Protein AF-A0A920QED5-F1 (afdb_monomer_lite)

Radius of gyration: 22.21 Å; chains: 1; bounding box: 55×65×58 Å

Sequence (185 aa):
MPAARKASARKGILAGGNWIIDQVKMIDVYPQREQLANITGATVTGTGGSPYNLLVNLAKLNAGIPLAAAGLVGKDAFGNLILEDCARHSIDTKLLKATSDAPTSYTDVMTETKGGNRTFFHNRGANALWDGSDLDFNKTGPCFFTSAICSCSTSWMVPTKNMAPRRPGSWQRRRRPGCGQVSTP

Foldseek 3Di:
DDDDPDPDQQWAAEEEAAKEKEWEWEWQDDDDPPDDIDTDDDTDIDIDDDLLVVLQVCLVVPVVTAAEYAFEAEPDPSLVVSVVVCVVSNYHDPRHYYDPPWHRKYWYWYAHPPPRDTDIDTDRTRSVVDPCPPDDPSPRSHDYYDYPPVDPDDDDDDDPPDDDDDDDDDDDDDDDPDDDDDDDD

Structure (mmCIF, N/CA/C/O backbone):
data_AF-A0A920QED5-F1
#
_entry.id   AF-A0A920QED5-F1
#
loop_
_atom_site.group_PDB
_atom_site.id
_atom_site.type_symbol
_atom_site.label_atom_id
_atom_site.label_alt_id
_atom_site.label_comp_id
_atom_site.label_asym_id
_atom_site.label_entity_id
_atom_site.label_seq_id
_atom_site.pdbx_PDB_ins_code
_atom_site.Cartn_x
_atom_site.Cartn_y
_atom_site.Cartn_z
_atom_site.occupancy
_atom_site.B_iso_or_equiv
_atom_site.auth_seq_id
_atom_site.auth_comp_id
_atom_site.auth_asym_id
_atom_site.auth_atom_id
_atom_site.pdbx_PDB_model_num
ATOM 1 N N . MET A 1 1 ? -37.613 15.222 31.873 1.00 43.12 1 MET A N 1
ATOM 2 C CA . MET A 1 1 ? -36.776 15.391 30.661 1.00 43.12 1 MET A CA 1
ATOM 3 C C . MET A 1 1 ? -35.484 14.613 30.871 1.00 43.12 1 MET A C 1
ATOM 5 O O . MET A 1 1 ? -34.880 14.825 31.917 1.00 43.12 1 MET A O 1
ATOM 9 N N . PRO A 1 2 ? -35.073 13.685 29.989 1.00 46.78 2 PRO A N 1
ATOM 10 C CA . PRO A 1 2 ? -33.824 12.966 30.195 1.00 46.78 2 PRO A CA 1
ATOM 11 C C . PRO A 1 2 ? -32.654 13.909 29.894 1.00 46.78 2 PRO A C 1
ATOM 13 O O . PRO A 1 2 ? -32.636 14.590 28.869 1.00 46.78 2 PRO A O 1
ATOM 16 N N . ALA A 1 3 ? -31.702 13.981 30.822 1.00 50.22 3 ALA A N 1
ATOM 17 C CA . ALA A 1 3 ? -30.504 14.794 30.685 1.00 50.22 3 ALA A CA 1
ATOM 18 C C . ALA A 1 3 ? -29.687 14.329 29.470 1.00 50.22 3 ALA A C 1
ATOM 20 O O . ALA A 1 3 ? -29.325 13.156 29.360 1.00 50.22 3 ALA A O 1
ATOM 21 N N . ALA A 1 4 ? -29.388 15.255 28.557 1.00 52.91 4 ALA A N 1
ATOM 22 C CA . ALA A 1 4 ? -28.482 15.002 27.449 1.00 52.91 4 ALA A CA 1
ATOM 23 C C . ALA A 1 4 ? -27.102 14.614 28.010 1.00 52.91 4 ALA A C 1
ATOM 25 O O . ALA A 1 4 ? -26.438 15.419 28.665 1.00 52.91 4 ALA A O 1
ATOM 26 N N . ARG A 1 5 ? -26.669 13.367 27.776 1.00 52.59 5 ARG A N 1
ATOM 27 C CA . ARG A 1 5 ? -25.307 12.924 28.099 1.00 52.59 5 ARG A CA 1
ATOM 28 C C . ARG A 1 5 ? -2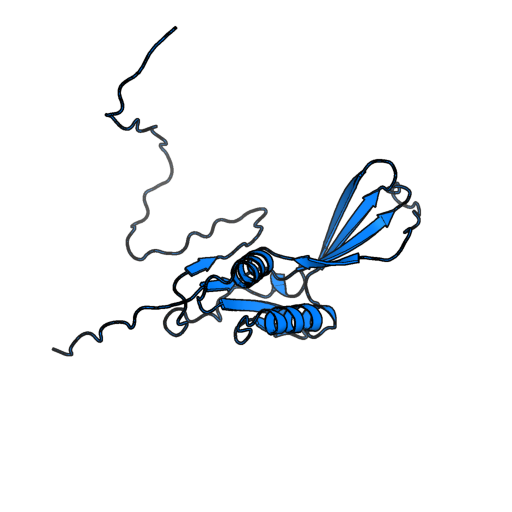4.313 13.840 27.381 1.00 52.59 5 ARG A C 1
ATOM 30 O O . ARG A 1 5 ? -24.312 13.908 26.154 1.00 52.59 5 ARG A O 1
ATOM 37 N N . LYS A 1 6 ? -23.454 14.521 28.147 1.00 47.38 6 LYS A N 1
ATOM 38 C CA . LYS A 1 6 ? -22.290 15.254 27.628 1.00 47.38 6 LYS A CA 1
ATOM 39 C C . LYS A 1 6 ? -21.451 14.276 26.801 1.00 47.38 6 LYS A C 1
ATOM 41 O O . LYS A 1 6 ? -20.931 13.305 27.348 1.00 47.38 6 LYS A O 1
ATOM 46 N N . ALA A 1 7 ? -21.356 14.499 25.492 1.00 56.28 7 ALA A N 1
ATOM 47 C CA . ALA A 1 7 ? -20.488 13.701 24.637 1.00 56.28 7 ALA A CA 1
ATOM 48 C C . ALA A 1 7 ? -19.041 13.858 25.132 1.00 56.28 7 ALA A C 1
ATOM 50 O O . ALA A 1 7 ? -18.533 14.976 25.218 1.00 56.28 7 ALA A O 1
ATOM 51 N N . SER A 1 8 ? -18.410 12.743 25.507 1.00 58.47 8 SER A N 1
ATOM 52 C CA . SER A 1 8 ? -16.983 12.684 25.830 1.00 58.47 8 SER A CA 1
ATOM 53 C C . SER A 1 8 ? -16.179 13.336 24.701 1.00 58.47 8 SER A C 1
ATOM 55 O O . SER A 1 8 ? -16.478 13.111 23.526 1.00 58.47 8 SER A O 1
ATOM 57 N N . ALA A 1 9 ? -15.190 14.166 25.045 1.00 61.06 9 ALA A N 1
ATOM 58 C CA . ALA A 1 9 ? -14.328 14.813 24.065 1.00 61.06 9 ALA A CA 1
ATOM 59 C C . ALA A 1 9 ? -13.603 13.734 23.247 1.00 61.06 9 ALA A C 1
ATOM 61 O O . ALA A 1 9 ? -12.706 13.058 23.751 1.00 61.06 9 ALA A O 1
ATOM 62 N N . ARG A 1 10 ? -14.025 13.556 21.992 1.00 66.94 10 ARG A N 1
ATOM 63 C CA . ARG A 1 10 ? -13.408 12.624 21.046 1.00 66.94 10 ARG A CA 1
ATOM 64 C C . ARG A 1 10 ? -11.946 13.023 20.828 1.00 66.94 10 ARG A C 1
ATOM 66 O O . ARG A 1 10 ? -11.671 14.163 20.456 1.00 66.94 10 ARG A O 1
ATOM 73 N N . LYS A 1 11 ? -11.012 12.107 21.097 1.00 77.69 11 LYS A N 1
ATOM 74 C CA . LYS A 1 11 ? -9.560 12.318 20.971 1.00 77.69 11 LYS A CA 1
ATOM 75 C C . LYS A 1 11 ? -8.988 11.320 19.970 1.00 77.69 11 LYS A C 1
ATOM 77 O O . LYS A 1 11 ? -9.273 10.131 20.061 1.00 77.69 11 LYS A O 1
ATOM 82 N N . GLY A 1 12 ? -8.160 11.814 19.053 1.00 86.06 12 GLY A N 1
ATOM 83 C CA . GLY A 1 12 ? -7.455 11.002 18.061 1.00 86.06 12 GLY A CA 1
ATOM 84 C C . GLY A 1 12 ? -7.883 11.256 16.617 1.00 86.06 12 GLY A C 1
ATOM 85 O O . GLY A 1 12 ? -8.819 12.019 16.350 1.00 86.06 12 GLY A O 1
ATOM 86 N N . ILE A 1 13 ? -7.184 10.598 15.695 1.00 88.94 13 ILE A N 1
ATOM 87 C CA . ILE A 1 13 ? -7.386 10.677 14.244 1.00 88.94 13 ILE A CA 1
ATOM 88 C C . ILE A 1 13 ? -7.694 9.281 13.707 1.00 88.94 13 ILE A C 1
ATOM 90 O O . ILE A 1 13 ? -6.965 8.332 13.982 1.00 88.94 13 ILE A O 1
ATOM 94 N N . LEU A 1 14 ? -8.777 9.177 12.937 1.00 90.44 14 LEU A N 1
ATOM 95 C CA . LEU A 1 14 ? -9.125 7.995 12.159 1.00 90.44 14 LEU A CA 1
ATOM 96 C C . LEU A 1 14 ? -8.870 8.333 10.694 1.00 90.44 14 LEU A C 1
ATOM 98 O O . LEU A 1 14 ? -9.533 9.211 10.159 1.00 90.44 14 LEU A O 1
ATOM 102 N N . ALA A 1 15 ? -7.948 7.660 10.023 1.00 91.25 15 ALA A N 1
ATOM 103 C CA . ALA A 1 15 ? -7.803 7.824 8.579 1.00 91.25 15 ALA A CA 1
ATOM 104 C C . ALA A 1 15 ? -8.338 6.576 7.886 1.00 91.25 15 ALA A C 1
ATOM 106 O O . ALA A 1 15 ? -7.927 5.461 8.219 1.00 91.25 15 ALA A O 1
ATOM 107 N N . GLY A 1 16 ? -9.267 6.763 6.948 1.00 91.00 16 GLY A N 1
ATOM 108 C CA . GLY A 1 16 ? -9.867 5.652 6.226 1.00 91.00 16 GLY A CA 1
ATOM 109 C C . GLY A 1 16 ? -9.933 5.888 4.732 1.00 91.00 16 GLY A C 1
ATOM 110 O O . GLY A 1 16 ? -10.246 6.982 4.288 1.00 91.00 16 GLY A O 1
ATOM 111 N N . GLY A 1 17 ? -9.617 4.878 3.937 1.00 90.25 17 GLY A N 1
ATOM 112 C CA . GLY A 1 17 ? -9.548 5.034 2.489 1.00 90.25 17 GLY A CA 1
ATOM 113 C C . GLY A 1 17 ? -8.680 3.972 1.851 1.00 90.25 17 GLY A C 1
ATOM 114 O O . GLY A 1 17 ? -8.669 2.827 2.290 1.00 90.25 17 GLY A O 1
ATOM 115 N N . ASN A 1 18 ? -7.942 4.380 0.821 1.00 91.50 18 ASN A N 1
ATOM 116 C CA . ASN A 1 18 ? -7.168 3.459 0.006 1.00 91.50 18 ASN A CA 1
ATOM 117 C C . ASN A 1 18 ? -5.834 3.103 0.668 1.00 91.50 18 ASN A C 1
ATOM 119 O O . ASN A 1 18 ? -5.010 3.985 0.922 1.00 91.50 18 ASN A O 1
ATOM 123 N N . TRP A 1 19 ? -5.612 1.808 0.866 1.00 94.50 19 TRP A N 1
ATOM 124 C CA . TRP A 1 19 ? -4.360 1.227 1.349 1.00 94.50 19 TRP A CA 1
ATOM 125 C C . TRP A 1 19 ? -3.649 0.576 0.173 1.00 94.50 19 TRP A C 1
ATOM 127 O O . TRP A 1 19 ? -4.242 -0.269 -0.496 1.00 94.50 19 TRP A O 1
ATOM 137 N N . ILE A 1 20 ? -2.438 1.030 -0.147 1.00 95.44 20 ILE A N 1
ATOM 138 C CA . ILE A 1 20 ? -1.769 0.692 -1.410 1.00 95.44 20 ILE A CA 1
ATOM 139 C C . ILE A 1 20 ? -0.333 0.257 -1.118 1.00 95.44 20 ILE A C 1
ATOM 141 O O . ILE A 1 20 ? 0.337 0.871 -0.292 1.00 95.44 20 ILE A O 1
ATOM 145 N N . ILE A 1 21 ? 0.150 -0.774 -1.807 1.00 96.69 21 ILE A N 1
ATOM 146 C CA . ILE A 1 21 ? 1.580 -1.085 -1.899 1.00 96.69 21 ILE A CA 1
ATOM 147 C C . ILE A 1 21 ? 2.140 -0.541 -3.213 1.00 96.69 21 ILE A C 1
ATOM 149 O O . ILE A 1 21 ? 1.662 -0.890 -4.285 1.00 96.69 21 ILE A O 1
ATOM 153 N N . ASP A 1 22 ? 3.187 0.266 -3.150 1.00 95.25 22 ASP A N 1
ATOM 154 C CA . ASP A 1 22 ? 3.926 0.704 -4.327 1.00 95.25 22 ASP A CA 1
ATOM 155 C C . ASP A 1 22 ? 5.124 -0.227 -4.552 1.00 95.25 22 ASP A C 1
ATOM 157 O O . ASP A 1 22 ? 6.013 -0.355 -3.707 1.00 95.25 22 ASP A O 1
ATOM 161 N N . GLN A 1 23 ? 5.151 -0.889 -5.707 1.00 95.62 23 GLN A N 1
ATOM 162 C CA . GLN A 1 23 ? 6.266 -1.717 -6.150 1.00 95.62 23 GLN A CA 1
ATOM 163 C C . GLN A 1 23 ? 7.070 -0.954 -7.198 1.00 95.62 23 GLN A C 1
ATOM 165 O O . GLN A 1 23 ? 6.698 -0.881 -8.371 1.00 95.62 23 GLN A O 1
ATOM 170 N N . VAL A 1 24 ? 8.189 -0.372 -6.779 1.00 95.44 24 VAL A N 1
ATOM 171 C CA . VAL A 1 24 ? 9.060 0.401 -7.663 1.00 95.44 24 VAL A CA 1
ATOM 172 C C . VAL A 1 24 ? 10.055 -0.532 -8.341 1.00 95.44 24 VAL A C 1
ATOM 174 O O . VAL A 1 24 ? 10.872 -1.185 -7.686 1.00 95.44 24 VAL A O 1
ATOM 177 N N . LYS A 1 25 ? 9.984 -0.576 -9.670 1.00 95.94 25 LYS A N 1
ATOM 178 C CA . LYS A 1 25 ? 10.842 -1.370 -10.551 1.00 95.94 25 LYS A CA 1
ATOM 179 C C . LYS A 1 25 ? 11.644 -0.417 -11.428 1.00 95.94 25 LYS A C 1
ATOM 181 O O . LYS A 1 25 ? 11.074 0.406 -12.146 1.00 95.94 25 LYS A O 1
ATOM 186 N N . MET A 1 26 ? 12.968 -0.516 -11.363 1.00 95.56 26 MET A N 1
ATOM 187 C CA . MET A 1 26 ? 13.841 0.252 -12.248 1.00 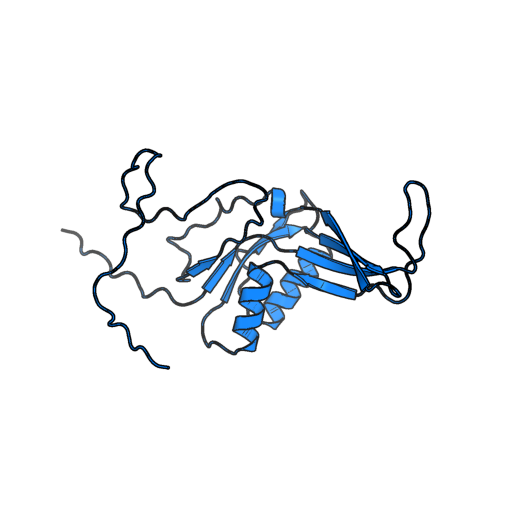95.56 26 MET A CA 1
ATOM 188 C C . MET A 1 26 ? 13.931 -0.466 -13.589 1.00 95.56 26 MET A C 1
ATOM 190 O O . MET A 1 26 ? 14.195 -1.663 -13.618 1.00 95.56 26 MET A O 1
ATOM 194 N N . ILE A 1 27 ? 13.727 0.244 -14.692 1.00 95.62 27 ILE A N 1
ATOM 195 C CA . ILE A 1 27 ? 13.748 -0.323 -16.045 1.00 95.62 27 ILE A CA 1
ATOM 196 C C . ILE A 1 27 ? 14.790 0.378 -16.917 1.00 95.62 27 ILE A C 1
ATOM 198 O O . ILE A 1 27 ? 15.130 1.549 -16.706 1.00 95.62 27 ILE A O 1
ATOM 202 N N . ASP A 1 28 ? 15.337 -0.355 -17.881 1.00 93.94 28 ASP A N 1
ATOM 203 C CA . ASP A 1 28 ? 16.269 0.184 -18.873 1.00 93.94 28 ASP A CA 1
ATOM 204 C C . ASP A 1 28 ? 15.575 1.136 -19.858 1.00 93.94 28 ASP A C 1
ATOM 206 O O . ASP A 1 28 ? 16.125 2.194 -20.175 1.00 93.94 28 ASP A O 1
ATOM 210 N N . VAL A 1 29 ? 14.366 0.782 -20.291 1.00 94.25 29 VAL A N 1
ATOM 211 C CA . VAL A 1 29 ? 13.522 1.560 -21.201 1.00 94.25 29 VAL A CA 1
ATOM 212 C C . VAL A 1 29 ? 12.050 1.236 -20.966 1.00 94.25 29 VAL A C 1
ATOM 214 O O . VAL A 1 29 ? 11.707 0.103 -20.633 1.00 94.25 29 VAL A O 1
ATOM 217 N N . TYR A 1 30 ? 11.153 2.203 -21.160 1.00 93.62 30 TYR A N 1
ATOM 218 C CA . TYR A 1 30 ? 9.727 1.886 -21.255 1.00 93.62 30 TYR A CA 1
ATOM 219 C C . TYR A 1 30 ? 9.420 1.288 -22.641 1.00 93.62 30 TYR A C 1
ATOM 221 O O . TYR A 1 30 ? 9.557 1.992 -23.647 1.00 93.62 30 TYR A O 1
ATOM 229 N N . PRO A 1 31 ? 9.040 -0.001 -22.737 1.00 94.25 31 PRO A N 1
ATOM 230 C CA . PRO A 1 31 ? 8.970 -0.679 -24.021 1.00 94.25 31 PRO A CA 1
ATOM 231 C C . PRO A 1 31 ? 7.803 -0.158 -24.863 1.00 94.25 31 PRO A C 1
ATOM 233 O O . PRO A 1 31 ? 6.748 0.228 -24.350 1.00 94.25 31 PRO A O 1
ATOM 236 N N . GLN A 1 32 ? 7.973 -0.201 -26.185 1.00 95.19 32 GLN A N 1
ATOM 237 C CA . GLN A 1 32 ? 6.836 -0.094 -27.095 1.00 95.19 32 GLN A CA 1
ATOM 238 C C . GLN A 1 32 ? 5.908 -1.304 -26.920 1.00 95.19 32 GLN A C 1
ATOM 240 O O . GLN A 1 32 ? 6.285 -2.324 -26.339 1.00 95.19 32 GLN A O 1
ATOM 245 N N . ARG A 1 33 ? 4.675 -1.196 -27.428 1.00 94.25 33 ARG A N 1
ATOM 246 C CA . ARG A 1 33 ? 3.731 -2.324 -27.410 1.00 94.25 33 ARG A CA 1
ATOM 247 C C . ARG A 1 33 ? 4.394 -3.558 -28.026 1.00 94.25 33 ARG A C 1
ATOM 249 O O . ARG A 1 33 ? 5.080 -3.437 -29.034 1.00 94.25 33 ARG A O 1
ATOM 256 N N . GLU A 1 34 ? 4.178 -4.710 -27.395 1.00 94.62 34 GLU A N 1
ATOM 257 C CA . GLU A 1 34 ? 4.711 -6.014 -27.827 1.00 94.62 34 GLU A CA 1
ATOM 258 C C . GLU A 1 34 ? 6.244 -6.161 -27.724 1.00 94.62 34 GLU A C 1
ATOM 260 O O . GLU A 1 34 ? 6.796 -7.156 -28.188 1.00 94.62 34 GLU A O 1
ATOM 265 N N . GLN A 1 35 ? 6.941 -5.222 -27.070 1.00 95.69 35 GLN A N 1
ATOM 266 C CA . GLN A 1 35 ? 8.376 -5.323 -26.784 1.00 95.69 35 GLN A CA 1
ATOM 267 C C . GLN A 1 35 ? 8.657 -5.625 -25.307 1.00 95.69 35 GLN A C 1
ATOM 269 O O . GLN A 1 35 ? 7.846 -5.348 -24.423 1.00 95.69 35 GLN A O 1
ATOM 274 N N . LEU A 1 36 ? 9.837 -6.192 -25.046 1.00 94.69 36 LEU A N 1
ATOM 275 C CA . LEU A 1 36 ? 10.329 -6.507 -23.707 1.00 94.69 36 LEU A CA 1
ATOM 276 C C . LEU A 1 36 ? 11.334 -5.446 -23.246 1.00 94.69 36 LEU A C 1
ATOM 278 O O . LEU A 1 36 ? 12.153 -4.974 -24.030 1.00 94.69 36 LEU A O 1
ATOM 282 N N . ALA A 1 37 ? 11.278 -5.116 -21.960 1.00 94.25 37 ALA A N 1
ATOM 283 C CA . ALA A 1 37 ? 12.262 -4.297 -21.264 1.00 94.25 37 ALA A CA 1
ATOM 284 C C . ALA A 1 37 ? 12.792 -5.055 -20.047 1.00 94.25 37 ALA A C 1
ATOM 286 O O . ALA A 1 37 ? 12.102 -5.921 -19.497 1.00 94.25 37 ALA A O 1
ATOM 287 N N . ASN A 1 38 ? 14.006 -4.726 -19.614 1.00 95.12 38 ASN A N 1
ATOM 288 C CA . ASN A 1 38 ? 14.623 -5.383 -18.471 1.00 95.12 38 ASN A CA 1
ATOM 289 C C . ASN A 1 38 ? 14.359 -4.591 -17.196 1.00 95.12 38 ASN A C 1
ATOM 291 O O . ASN A 1 38 ? 14.620 -3.389 -17.120 1.00 95.12 38 ASN A O 1
ATOM 295 N N . ILE A 1 39 ? 13.915 -5.297 -16.158 1.00 95.69 39 ILE A N 1
ATOM 296 C CA . ILE A 1 39 ? 13.948 -4.766 -14.799 1.00 95.69 39 ILE A CA 1
ATOM 297 C C . ILE A 1 39 ? 15.382 -4.905 -14.290 1.00 95.69 39 ILE A C 1
ATOM 299 O O . ILE A 1 39 ? 15.967 -5.986 -14.305 1.00 95.69 39 ILE A O 1
ATOM 303 N N . THR A 1 40 ? 15.945 -3.795 -13.840 1.00 91.94 40 THR A N 1
ATOM 304 C CA . THR A 1 40 ? 17.292 -3.702 -13.285 1.00 91.94 40 THR A CA 1
ATOM 305 C C . THR A 1 40 ? 17.214 -3.511 -11.772 1.00 91.94 40 THR A C 1
ATOM 307 O O . THR A 1 40 ? 16.336 -2.819 -11.260 1.00 91.94 40 THR A O 1
ATOM 310 N N . GLY A 1 41 ? 18.136 -4.130 -11.036 1.00 88.62 41 GLY A N 1
ATOM 311 C CA . GLY A 1 41 ? 18.177 -4.034 -9.575 1.00 88.62 41 GLY A CA 1
ATOM 312 C C . GLY A 1 41 ? 17.020 -4.738 -8.853 1.00 88.62 41 GLY A C 1
ATOM 313 O O . GLY A 1 41 ? 16.236 -5.485 -9.437 1.00 88.62 41 GLY A O 1
ATOM 314 N N . ALA A 1 42 ? 16.948 -4.522 -7.539 1.00 91.56 42 ALA A N 1
ATOM 315 C CA . ALA A 1 42 ? 15.901 -5.089 -6.696 1.00 91.56 42 ALA A CA 1
ATOM 316 C C . ALA A 1 42 ? 14.615 -4.254 -6.777 1.00 91.56 42 ALA A C 1
ATOM 318 O O . ALA A 1 42 ? 14.661 -3.024 -6.805 1.00 91.56 42 ALA A O 1
ATOM 319 N N . THR A 1 43 ? 13.460 -4.925 -6.754 1.00 94.06 43 THR A N 1
ATOM 320 C CA . THR A 1 43 ? 12.170 -4.237 -6.607 1.00 94.06 43 THR A CA 1
ATOM 321 C C . THR A 1 43 ? 12.074 -3.642 -5.207 1.00 94.06 43 THR A C 1
ATOM 323 O O . THR A 1 43 ? 12.186 -4.361 -4.213 1.00 94.06 43 THR A O 1
ATOM 326 N N . VAL A 1 44 ? 11.836 -2.335 -5.124 1.00 94.06 44 VAL A N 1
ATOM 327 C CA . VAL A 1 44 ? 11.629 -1.645 -3.848 1.00 94.06 44 VAL A CA 1
ATOM 328 C C . VAL A 1 44 ? 10.139 -1.652 -3.542 1.00 94.06 44 VAL A C 1
ATOM 330 O O . VAL A 1 44 ? 9.342 -1.130 -4.315 1.00 94.06 44 VAL A O 1
ATOM 333 N N . THR A 1 45 ? 9.765 -2.257 -2.417 1.00 94.00 45 THR A N 1
ATOM 334 C CA . THR A 1 45 ? 8.372 -2.304 -1.959 1.00 94.00 45 THR A CA 1
ATOM 335 C C . THR A 1 45 ? 8.162 -1.242 -0.889 1.00 94.00 45 THR A C 1
ATOM 337 O O . THR A 1 45 ? 8.867 -1.231 0.120 1.00 94.00 45 THR A O 1
ATOM 340 N N . GLY A 1 46 ? 7.206 -0.349 -1.121 1.00 91.81 46 GLY A N 1
ATOM 341 C CA . GLY A 1 46 ? 6.803 0.699 -0.193 1.00 91.81 46 GLY A CA 1
ATOM 342 C C . GLY A 1 46 ? 5.313 0.630 0.104 1.00 91.81 46 GLY A C 1
ATOM 343 O O . GLY A 1 46 ? 4.507 0.220 -0.723 1.00 91.81 46 GLY A O 1
ATOM 344 N N . THR A 1 47 ? 4.943 1.036 1.304 1.00 92.06 47 THR A N 1
ATOM 345 C CA . THR A 1 47 ? 3.561 1.244 1.725 1.00 92.06 47 THR A CA 1
ATOM 346 C C . THR A 1 47 ? 3.130 2.665 1.373 1.00 92.06 47 THR A C 1
ATOM 348 O O . THR A 1 47 ? 3.890 3.625 1.514 1.00 92.06 47 THR A O 1
ATOM 351 N N . GLY A 1 48 ? 1.900 2.800 0.895 1.00 89.12 48 GLY A N 1
ATOM 352 C CA . GLY A 1 48 ? 1.356 4.038 0.368 1.00 89.12 48 GLY A CA 1
ATOM 353 C C . GLY A 1 48 ? -0.153 4.142 0.566 1.00 89.12 48 GLY A C 1
ATOM 354 O O . GLY A 1 48 ? -0.789 3.384 1.301 1.00 89.12 48 GLY A O 1
ATOM 355 N N . GLY A 1 49 ? -0.735 5.135 -0.101 1.00 87.19 49 GLY A N 1
ATOM 356 C CA . GLY A 1 49 ? -2.106 5.567 0.145 1.00 87.19 49 GLY A CA 1
ATOM 357 C C . GLY A 1 49 ? -2.172 6.705 1.162 1.00 87.19 49 GLY A C 1
ATOM 358 O O . GLY A 1 49 ? -1.365 6.823 2.086 1.00 87.19 49 GLY A O 1
ATOM 359 N N . SER A 1 50 ? -3.129 7.609 0.976 1.00 88.31 50 SER A N 1
ATOM 360 C CA . SER A 1 50 ? -3.230 8.798 1.823 1.00 88.31 50 SER A CA 1
ATOM 361 C C . SER A 1 50 ? -3.522 8.516 3.302 1.00 88.31 50 SER A C 1
ATOM 363 O O . SER A 1 50 ? -2.916 9.216 4.116 1.00 88.31 50 SER A O 1
ATOM 365 N N . PRO A 1 51 ? -4.388 7.551 3.702 1.00 91.31 51 PRO A N 1
ATOM 366 C CA . PRO A 1 51 ? -4.577 7.269 5.124 1.00 91.31 51 PRO A CA 1
ATOM 367 C C . PRO A 1 51 ? -3.289 6.745 5.764 1.00 91.31 51 PRO A C 1
ATOM 369 O O . PRO A 1 51 ? -2.902 7.230 6.825 1.00 91.31 51 PRO A O 1
ATOM 372 N N . TYR A 1 52 ? -2.578 5.847 5.078 1.00 92.62 52 TYR A N 1
ATOM 373 C CA . TYR A 1 52 ? -1.285 5.334 5.519 1.00 92.62 52 TYR A CA 1
ATOM 374 C C . TYR A 1 52 ? -0.265 6.467 5.729 1.00 92.62 52 TYR A C 1
ATOM 376 O O . TYR A 1 52 ? 0.255 6.640 6.833 1.00 92.62 52 TYR A O 1
ATOM 384 N N . ASN A 1 53 ? -0.050 7.306 4.708 1.00 92.62 53 ASN A N 1
ATOM 385 C CA . ASN A 1 53 ? 0.916 8.408 4.767 1.00 92.62 53 ASN A CA 1
ATOM 386 C C . ASN A 1 53 ? 0.596 9.402 5.889 1.00 92.62 53 ASN A C 1
ATOM 388 O O . ASN A 1 53 ? 1.499 9.864 6.585 1.00 92.62 53 ASN A O 1
ATOM 392 N N . LEU A 1 54 ? -0.683 9.732 6.084 1.00 91.88 54 LEU A N 1
ATOM 393 C CA . LEU A 1 54 ? -1.109 10.628 7.154 1.00 91.88 54 LEU A CA 1
ATOM 394 C C . LEU A 1 54 ? -0.790 10.040 8.532 1.00 91.88 54 LEU A C 1
ATOM 396 O O . LEU A 1 54 ? -0.162 10.711 9.351 1.00 91.88 54 LEU A O 1
ATOM 400 N N . LEU A 1 55 ? -1.218 8.803 8.788 1.00 92.56 55 LEU A N 1
ATOM 401 C CA . LEU A 1 55 ? -1.077 8.176 10.100 1.00 92.56 55 LEU A CA 1
ATOM 402 C C . LEU A 1 55 ? 0.393 7.932 10.445 1.00 92.56 55 LEU A C 1
ATOM 404 O O . LEU A 1 55 ? 0.822 8.283 11.541 1.00 92.56 55 LEU A O 1
ATOM 408 N N . VAL A 1 56 ? 1.190 7.419 9.507 1.00 93.06 56 VAL A N 1
ATOM 409 C CA . VAL A 1 56 ? 2.619 7.170 9.745 1.00 93.06 56 VAL A CA 1
ATOM 410 C C . VAL A 1 56 ? 3.391 8.471 9.951 1.00 93.06 56 VAL A C 1
ATOM 412 O O . VAL A 1 56 ? 4.242 8.535 10.838 1.00 93.06 56 VAL A O 1
ATOM 415 N N . ASN A 1 57 ? 3.081 9.539 9.209 1.00 93.19 57 ASN A N 1
ATOM 416 C CA . ASN A 1 57 ? 3.715 10.839 9.442 1.00 93.19 57 ASN A CA 1
ATOM 417 C C . ASN A 1 57 ? 3.360 11.404 10.823 1.00 93.19 57 ASN A C 1
ATOM 419 O O . ASN A 1 57 ? 4.242 11.887 11.526 1.00 93.19 57 ASN A O 1
ATOM 423 N N . LEU A 1 58 ? 2.098 11.302 11.248 1.00 92.31 58 LEU A N 1
ATOM 424 C CA . LEU A 1 58 ? 1.679 11.729 12.587 1.00 92.31 58 LEU A CA 1
ATOM 425 C C . LEU A 1 58 ? 2.325 10.896 13.700 1.00 92.31 58 LEU A C 1
ATOM 427 O O . LEU A 1 58 ? 2.702 11.452 14.733 1.00 92.31 58 LEU A O 1
ATOM 431 N N . ALA A 1 59 ? 2.486 9.588 13.480 1.00 93.00 59 ALA A N 1
ATOM 432 C CA . ALA A 1 59 ? 3.188 8.701 14.400 1.00 93.00 59 ALA A CA 1
ATOM 433 C C . ALA A 1 59 ? 4.670 9.091 14.515 1.00 93.00 59 ALA A C 1
ATOM 435 O O . ALA A 1 59 ? 5.189 9.233 15.620 1.00 93.00 59 ALA A O 1
ATOM 436 N N . LYS A 1 60 ? 5.339 9.349 13.383 1.00 92.94 60 LYS A N 1
ATOM 437 C CA . LYS A 1 60 ? 6.746 9.787 13.336 1.00 92.94 60 LYS A CA 1
ATOM 438 C C . LYS A 1 60 ? 6.968 11.164 13.960 1.00 92.94 60 LYS A C 1
ATOM 440 O O . LYS A 1 60 ? 8.000 11.384 14.582 1.00 92.94 60 LYS A O 1
ATOM 445 N N . LEU A 1 61 ? 6.003 12.073 13.829 1.00 93.19 61 LEU A N 1
ATOM 446 C CA . LEU A 1 61 ? 6.026 13.385 14.484 1.00 93.19 61 LEU A CA 1
ATOM 447 C C . LEU A 1 61 ? 5.697 13.318 15.984 1.00 93.19 61 LEU A C 1
ATOM 449 O O . LEU A 1 61 ? 5.715 14.351 16.648 1.00 93.19 61 LEU A O 1
ATOM 453 N N . ASN A 1 62 ? 5.392 12.129 16.515 1.00 88.44 62 ASN A N 1
ATOM 454 C CA . ASN A 1 62 ? 5.009 11.904 17.904 1.00 88.44 62 ASN A CA 1
ATOM 455 C C . ASN A 1 62 ? 3.902 12.865 18.370 1.00 88.44 62 ASN A C 1
ATOM 457 O O . ASN A 1 62 ? 3.999 13.504 19.417 1.00 88.44 62 ASN A O 1
ATOM 461 N N . ALA A 1 63 ? 2.829 12.969 17.579 1.00 84.06 63 ALA A N 1
ATOM 462 C CA . ALA A 1 63 ? 1.736 13.913 17.820 1.00 84.06 63 ALA A CA 1
ATOM 463 C C . ALA A 1 63 ? 0.988 13.698 19.159 1.00 84.06 63 ALA A C 1
ATOM 465 O O . ALA A 1 63 ? 0.125 14.502 19.507 1.00 84.06 63 ALA A O 1
ATOM 466 N N . GLY A 1 64 ? 1.279 12.621 19.903 1.00 84.75 64 GLY A N 1
ATOM 467 C CA . GLY A 1 64 ? 0.721 12.363 21.237 1.00 84.75 64 GLY A CA 1
ATOM 468 C C . GLY A 1 64 ? -0.787 12.096 21.247 1.00 84.75 64 GLY A C 1
ATOM 469 O O . GLY A 1 64 ? -1.429 12.175 22.295 1.00 84.75 64 GLY A O 1
ATOM 470 N N . ILE A 1 65 ? -1.366 11.802 20.083 1.00 88.00 65 ILE A N 1
ATOM 471 C CA . ILE A 1 65 ? -2.794 11.548 19.895 1.00 88.00 65 ILE A CA 1
ATOM 472 C C . ILE A 1 65 ? -3.020 10.114 19.404 1.00 88.00 65 ILE A C 1
ATOM 474 O O . ILE A 1 65 ? -2.211 9.612 18.627 1.00 88.00 65 ILE A O 1
ATOM 478 N N . PRO A 1 66 ? -4.123 9.455 19.805 1.00 91.12 66 PRO A N 1
ATOM 479 C CA . PRO A 1 66 ? -4.465 8.135 19.284 1.00 91.12 66 PRO A CA 1
ATOM 480 C C . PRO A 1 66 ? -4.668 8.157 17.765 1.00 91.12 66 PRO A C 1
ATOM 482 O O . PRO A 1 66 ? -5.351 9.044 17.244 1.00 91.12 66 PRO A O 1
ATOM 485 N N . LEU A 1 67 ? -4.110 7.169 17.068 1.00 92.69 67 LEU A N 1
ATOM 486 C CA . LEU A 1 67 ? -4.190 7.015 15.617 1.00 92.69 67 LEU A CA 1
ATOM 487 C C . LEU A 1 67 ? -4.899 5.703 15.284 1.00 92.69 67 LEU A C 1
ATOM 489 O O . LEU A 1 67 ? -4.589 4.673 15.876 1.00 92.69 67 LEU A O 1
ATOM 493 N N . ALA A 1 68 ? -5.839 5.740 14.345 1.00 92.69 68 ALA A N 1
ATOM 494 C CA . ALA A 1 68 ? -6.590 4.572 13.908 1.00 92.69 68 ALA A CA 1
ATOM 495 C C . ALA A 1 68 ? -6.700 4.519 12.380 1.00 92.69 68 ALA A C 1
ATOM 497 O O . ALA A 1 68 ? -6.887 5.540 11.714 1.00 92.69 68 ALA A O 1
ATOM 498 N N . ALA A 1 69 ? -6.611 3.308 11.848 1.00 93.56 69 ALA A N 1
ATOM 499 C CA . ALA A 1 69 ? -6.699 2.959 10.444 1.00 93.56 69 ALA A CA 1
ATOM 500 C C . ALA A 1 69 ? -8.060 2.323 10.139 1.00 93.56 69 ALA A C 1
ATOM 502 O O . ALA A 1 69 ? -8.501 1.419 10.850 1.00 93.56 69 ALA A O 1
ATOM 503 N N . ALA A 1 70 ? -8.706 2.776 9.064 1.00 93.25 70 ALA A N 1
ATOM 504 C CA . ALA A 1 70 ? -9.925 2.181 8.526 1.00 93.25 70 ALA A CA 1
ATOM 505 C C . ALA A 1 70 ? -9.780 1.842 7.041 1.00 93.25 70 ALA A C 1
ATOM 507 O O . ALA A 1 70 ? -9.195 2.603 6.274 1.00 93.25 70 ALA A O 1
ATOM 508 N N . GLY A 1 71 ? -10.330 0.717 6.605 1.00 93.62 71 GLY A N 1
ATOM 509 C CA . GLY A 1 71 ? -10.292 0.335 5.198 1.00 93.62 71 GLY A CA 1
ATOM 510 C C . GLY A 1 71 ? -10.348 -1.165 4.996 1.00 93.62 71 GLY A C 1
ATOM 511 O O . GLY A 1 71 ? -10.674 -1.923 5.913 1.00 93.62 71 GLY A O 1
ATOM 512 N N . LEU A 1 72 ? -9.978 -1.581 3.789 1.00 95.44 72 LEU A N 1
ATOM 513 C CA . LEU A 1 72 ? -9.945 -2.980 3.404 1.00 95.44 72 LEU A CA 1
ATOM 514 C C . LEU A 1 72 ? -8.634 -3.307 2.687 1.00 95.44 72 LEU A C 1
ATOM 516 O O . LEU A 1 72 ? -8.262 -2.645 1.721 1.00 95.44 72 LEU A O 1
ATOM 520 N N . VAL A 1 73 ? -7.958 -4.349 3.155 1.00 97.31 73 VAL A N 1
ATOM 521 C CA . VAL A 1 73 ? -6.783 -4.957 2.519 1.00 97.31 73 VAL A CA 1
ATOM 522 C C . VAL A 1 73 ? -7.097 -6.399 2.125 1.00 97.31 73 VAL A C 1
ATOM 524 O O . VAL A 1 73 ? -8.067 -6.989 2.604 1.00 97.31 73 VAL A O 1
ATOM 527 N N . GLY A 1 74 ? -6.296 -6.979 1.238 1.00 97.50 74 GLY A N 1
ATOM 528 C CA . GLY A 1 74 ? -6.378 -8.400 0.922 1.00 97.50 74 GLY A CA 1
ATOM 529 C C . GLY A 1 74 ? -5.795 -9.257 2.047 1.00 97.50 74 GLY A C 1
ATOM 530 O O . GLY A 1 74 ? -4.921 -8.825 2.799 1.00 97.50 74 GLY A O 1
ATOM 531 N N . LYS A 1 75 ? -6.258 -10.502 2.161 1.00 97.50 75 LYS A N 1
ATOM 532 C CA . LYS A 1 75 ? -5.646 -11.556 2.985 1.00 97.50 75 LYS A CA 1
ATOM 533 C C . LYS A 1 75 ? -4.430 -12.135 2.260 1.00 97.50 75 LYS A C 1
ATOM 535 O O . LYS A 1 75 ? -4.415 -13.301 1.875 1.00 97.50 75 LYS A O 1
ATOM 540 N N . ASP A 1 76 ? -3.431 -11.294 2.041 1.00 97.38 76 ASP A N 1
AT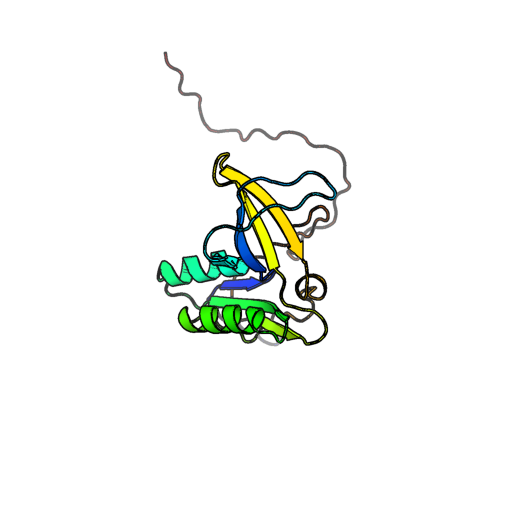OM 541 C CA . ASP A 1 76 ? -2.206 -11.621 1.321 1.00 97.38 76 ASP A CA 1
ATOM 542 C C . ASP A 1 76 ? -0.972 -11.009 2.004 1.00 97.38 76 ASP A C 1
ATOM 544 O O . ASP A 1 76 ? -1.065 -10.324 3.025 1.00 97.38 76 ASP A O 1
ATOM 548 N N . ALA A 1 77 ? 0.211 -11.281 1.447 1.00 96.88 77 ALA A N 1
ATOM 549 C CA . ALA A 1 77 ? 1.470 -10.774 1.986 1.00 96.88 77 ALA A CA 1
ATOM 550 C C . ALA A 1 77 ? 1.509 -9.236 2.038 1.00 96.88 77 ALA A C 1
ATOM 552 O O . ALA A 1 77 ? 2.057 -8.670 2.979 1.00 96.88 77 ALA A O 1
ATOM 553 N N . PHE A 1 78 ? 0.899 -8.550 1.069 1.00 97.19 78 PHE A N 1
ATOM 554 C CA . PHE A 1 78 ? 0.841 -7.089 1.036 1.00 97.19 78 PHE A CA 1
ATOM 555 C C . PHE A 1 78 ? -0.062 -6.521 2.129 1.00 97.19 78 PHE A C 1
ATOM 557 O O . PHE A 1 78 ? 0.314 -5.551 2.786 1.00 97.19 78 PHE A O 1
ATOM 564 N N . GLY A 1 79 ? -1.210 -7.147 2.380 1.00 96.81 79 GLY A N 1
ATOM 565 C CA . GLY A 1 79 ? -2.093 -6.777 3.480 1.00 96.81 79 GLY A CA 1
ATOM 566 C C . GLY A 1 79 ? -1.405 -6.965 4.827 1.00 96.81 79 GLY A C 1
ATOM 567 O O . GLY A 1 79 ? -1.450 -6.067 5.668 1.00 96.81 79 GLY A O 1
ATOM 568 N N . ASN A 1 80 ? -0.683 -8.076 4.998 1.00 96.88 80 ASN A N 1
ATOM 569 C CA . ASN A 1 80 ? 0.109 -8.329 6.203 1.00 96.88 80 ASN A CA 1
ATOM 570 C C . ASN A 1 80 ? 1.203 -7.271 6.403 1.00 96.88 80 ASN A C 1
ATOM 572 O O . ASN A 1 80 ? 1.315 -6.740 7.503 1.00 96.88 80 ASN A O 1
ATOM 576 N N . LEU A 1 81 ? 1.935 -6.884 5.350 1.00 96.25 81 LEU A N 1
ATOM 577 C CA . LEU A 1 81 ? 2.943 -5.817 5.432 1.00 96.25 81 LEU A CA 1
ATOM 578 C C . LEU A 1 81 ? 2.347 -4.486 5.915 1.00 96.25 81 LEU A C 1
ATOM 580 O O . LEU A 1 81 ? 2.947 -3.810 6.749 1.00 96.25 81 LEU A O 1
ATOM 584 N N . ILE A 1 82 ? 1.162 -4.112 5.420 1.00 96.31 82 ILE A N 1
ATOM 585 C CA . ILE A 1 82 ? 0.472 -2.884 5.846 1.00 96.31 82 ILE A CA 1
ATOM 586 C C . ILE A 1 82 ? 0.071 -2.972 7.322 1.00 96.31 82 ILE A C 1
ATOM 588 O O . ILE A 1 82 ? 0.279 -2.019 8.076 1.00 96.31 82 ILE A O 1
ATOM 592 N N . LEU A 1 83 ? -0.502 -4.103 7.741 1.00 96.19 83 LEU A N 1
ATOM 593 C CA . LEU A 1 83 ? -0.949 -4.321 9.118 1.00 96.19 83 LEU A CA 1
ATOM 594 C C . LEU A 1 83 ? 0.225 -4.329 10.103 1.00 96.19 83 LEU A C 1
ATOM 596 O O . LEU A 1 83 ? 0.151 -3.679 11.147 1.00 96.19 83 LEU A O 1
ATOM 600 N N . GLU A 1 84 ? 1.312 -5.017 9.759 1.00 95.56 84 GLU A N 1
ATOM 601 C CA . GLU A 1 84 ? 2.547 -5.052 10.543 1.00 95.56 84 GLU A CA 1
ATOM 602 C C . GLU A 1 84 ? 3.156 -3.658 10.676 1.00 95.56 84 GLU A C 1
ATOM 604 O O . GLU A 1 84 ? 3.527 -3.245 11.775 1.00 95.56 84 GLU A O 1
ATOM 609 N N . ASP A 1 85 ? 3.215 -2.892 9.586 1.00 95.00 85 ASP A N 1
ATOM 610 C CA . ASP A 1 85 ? 3.779 -1.550 9.636 1.00 95.00 85 ASP A CA 1
ATOM 611 C C . ASP A 1 85 ? 2.923 -0.574 10.457 1.00 95.00 85 ASP A C 1
ATOM 613 O O . ASP A 1 85 ? 3.450 0.203 11.259 1.00 95.00 85 ASP A O 1
ATOM 617 N N . CYS A 1 86 ? 1.597 -0.674 10.353 1.00 95.06 86 CYS A N 1
ATOM 618 C CA . CYS A 1 86 ? 0.692 0.069 11.225 1.00 95.06 86 CYS A CA 1
ATOM 619 C C . CYS A 1 86 ? 0.917 -0.287 12.704 1.00 95.06 86 CYS A C 1
ATOM 621 O O . CYS A 1 86 ? 0.979 0.610 13.550 1.00 95.06 86 CYS A O 1
ATOM 623 N N . ALA A 1 87 ? 1.112 -1.573 13.019 1.00 94.56 87 ALA A N 1
ATOM 624 C CA . ALA A 1 87 ? 1.409 -2.024 14.376 1.00 94.56 87 ALA A CA 1
ATOM 625 C C . ALA A 1 87 ? 2.744 -1.459 14.894 1.00 94.56 87 ALA A C 1
ATOM 627 O O . ALA A 1 87 ? 2.796 -0.971 16.026 1.00 94.56 87 ALA A O 1
ATOM 628 N N . ARG A 1 88 ? 3.799 -1.425 14.062 1.00 94.88 88 ARG A N 1
ATOM 629 C CA . ARG A 1 88 ? 5.092 -0.799 14.413 1.00 94.88 88 ARG A CA 1
ATOM 630 C C . ARG A 1 88 ? 4.949 0.673 14.797 1.00 94.88 88 ARG A C 1
ATOM 632 O O . ARG A 1 88 ? 5.671 1.156 15.665 1.00 94.88 88 ARG A O 1
ATOM 639 N N . HIS A 1 89 ? 4.006 1.375 14.178 1.00 94.31 89 HIS A N 1
ATOM 640 C CA . HIS A 1 89 ? 3.729 2.787 14.429 1.00 94.31 89 HIS A CA 1
ATOM 641 C C . HIS A 1 89 ? 2.641 3.038 15.489 1.00 94.31 89 HIS A C 1
ATOM 643 O O . HIS A 1 89 ? 2.214 4.179 15.658 1.00 94.31 89 HIS A O 1
ATOM 649 N N . SER A 1 90 ? 2.221 2.010 16.241 1.00 94.31 90 SER A N 1
ATOM 650 C CA . SER A 1 90 ? 1.160 2.103 17.264 1.00 94.31 90 SER A CA 1
ATOM 651 C C . SER A 1 90 ? -0.178 2.638 16.725 1.00 94.31 90 SER A C 1
ATOM 653 O O . SER A 1 90 ? -0.911 3.335 17.430 1.00 94.31 90 SER A O 1
ATOM 655 N N . ILE A 1 91 ? -0.497 2.327 15.467 1.00 94.06 91 ILE A N 1
ATOM 656 C CA . ILE A 1 91 ? -1.761 2.690 14.818 1.00 94.06 91 ILE A CA 1
ATOM 657 C C . ILE A 1 91 ? -2.779 1.566 15.061 1.00 94.06 91 ILE A C 1
ATOM 659 O O . ILE A 1 91 ? -2.501 0.404 14.768 1.00 94.06 91 ILE A O 1
ATOM 663 N N . ASP A 1 92 ? -3.970 1.895 15.571 1.00 93.69 92 ASP A N 1
ATOM 664 C CA . ASP A 1 92 ? -5.050 0.919 15.783 1.00 93.69 92 ASP A CA 1
ATOM 665 C C . ASP A 1 92 ? -5.645 0.476 14.436 1.00 93.69 92 ASP A C 1
ATOM 667 O O . ASP A 1 92 ? -6.209 1.285 13.701 1.00 93.69 92 ASP A O 1
ATOM 671 N N . THR A 1 93 ? -5.541 -0.813 14.115 1.00 94.38 93 THR A N 1
ATOM 672 C CA . THR A 1 93 ? -6.003 -1.411 12.853 1.00 94.38 93 THR A CA 1
ATOM 673 C C . THR A 1 93 ? -7.328 -2.166 12.970 1.00 94.38 93 THR A C 1
ATOM 675 O O . THR A 1 93 ? -7.727 -2.835 12.023 1.00 94.38 93 THR A O 1
ATOM 678 N N . LYS A 1 94 ? -8.079 -2.054 14.076 1.00 91.94 94 LYS A N 1
ATOM 679 C CA . LYS A 1 94 ? -9.367 -2.771 14.244 1.00 91.94 94 LYS A CA 1
ATOM 680 C C . LYS A 1 94 ? -10.394 -2.506 13.141 1.00 91.94 94 LYS A C 1
ATOM 682 O O . LYS A 1 94 ? -11.268 -3.340 12.914 1.00 91.94 94 LYS A O 1
ATOM 687 N N . LEU A 1 95 ? -10.326 -1.340 12.498 1.00 91.75 95 LEU A N 1
ATOM 688 C CA . LEU A 1 95 ? -11.216 -0.949 11.400 1.00 91.75 95 LEU A CA 1
ATOM 689 C C . LEU A 1 95 ? -10.572 -1.155 10.018 1.00 91.75 95 LEU A C 1
ATOM 691 O O . LEU A 1 95 ? -11.211 -0.877 9.006 1.00 91.75 95 LEU A O 1
ATOM 695 N N . LEU A 1 96 ? -9.331 -1.645 9.966 1.00 94.12 96 LEU A N 1
ATOM 696 C CA . LEU A 1 96 ? -8.635 -2.051 8.751 1.00 94.12 96 LEU A CA 1
ATOM 697 C C . LEU A 1 96 ? -8.803 -3.562 8.572 1.00 94.12 96 LEU A C 1
ATOM 699 O O . LEU A 1 96 ? -8.066 -4.370 9.135 1.00 94.12 96 LEU A O 1
ATOM 703 N N . LYS A 1 97 ? -9.834 -3.947 7.824 1.00 94.50 97 LYS A N 1
ATOM 704 C CA . LYS A 1 97 ? -10.232 -5.348 7.662 1.00 94.50 97 LYS A CA 1
ATOM 705 C C . LYS A 1 97 ? -9.438 -6.023 6.550 1.00 94.50 97 LYS A C 1
ATOM 707 O O . LYS A 1 97 ? -9.022 -5.376 5.596 1.00 94.50 97 LYS A O 1
ATOM 712 N N . ALA A 1 98 ? -9.303 -7.343 6.644 1.00 96.19 98 ALA A N 1
ATOM 713 C CA . ALA A 1 98 ? -8.724 -8.168 5.590 1.00 96.19 98 ALA A CA 1
ATOM 714 C C . ALA A 1 98 ? -9.811 -9.005 4.891 1.00 96.19 98 ALA A C 1
ATOM 716 O O . ALA A 1 98 ? -10.593 -9.683 5.564 1.00 96.19 98 ALA A O 1
ATOM 717 N N . THR A 1 99 ? -9.841 -9.003 3.556 1.00 95.88 99 THR A N 1
ATOM 718 C CA . THR A 1 99 ? -10.762 -9.810 2.734 1.00 95.88 99 THR A CA 1
ATOM 719 C C . THR A 1 99 ? -10.027 -10.834 1.866 1.00 95.88 99 THR A C 1
ATOM 721 O O . THR A 1 99 ? -8.902 -10.609 1.440 1.00 95.88 99 THR A O 1
ATOM 724 N N . SER A 1 100 ? -10.662 -11.976 1.603 1.00 96.81 100 SER A N 1
ATOM 725 C CA . SER A 1 100 ? -10.219 -12.952 0.595 1.00 96.81 100 SER A CA 1
ATOM 726 C C . SER A 1 100 ? -10.791 -12.680 -0.800 1.00 96.81 100 SER A C 1
ATOM 728 O O . SER A 1 100 ? -10.394 -13.346 -1.748 1.00 96.81 100 SER A O 1
ATOM 730 N N . ASP A 1 101 ? -11.717 -11.727 -0.929 1.00 96.44 101 ASP A N 1
ATOM 731 C CA . ASP A 1 101 ? -12.485 -11.506 -2.163 1.00 96.44 101 ASP A CA 1
ATOM 732 C C . ASP A 1 101 ? -11.694 -10.725 -3.225 1.00 96.44 101 ASP A C 1
ATOM 734 O O . ASP A 1 101 ? -12.032 -10.751 -4.407 1.00 96.44 101 ASP A O 1
ATOM 738 N N . ALA A 1 102 ? -10.636 -10.022 -2.812 1.00 96.19 102 ALA A N 1
ATOM 739 C CA . ALA A 1 102 ? -9.735 -9.286 -3.690 1.00 96.19 102 ALA A CA 1
ATOM 740 C C . ALA A 1 102 ? -8.333 -9.170 -3.064 1.00 96.19 102 ALA A C 1
ATOM 742 O O . ALA A 1 102 ? -8.216 -9.141 -1.835 1.00 96.19 102 ALA A O 1
ATOM 743 N N . PRO A 1 103 ? -7.270 -9.057 -3.884 1.00 97.19 103 PRO A N 1
ATOM 744 C CA . PRO A 1 103 ? -5.924 -8.796 -3.383 1.00 97.19 103 PRO A CA 1
ATOM 745 C C . PRO A 1 103 ? -5.814 -7.382 -2.803 1.00 97.19 103 PRO A C 1
ATOM 747 O O . PRO A 1 103 ? -6.601 -6.492 -3.137 1.00 97.19 103 PRO A O 1
ATOM 750 N N . THR A 1 104 ? -4.803 -7.137 -1.978 1.00 97.50 104 THR A N 1
ATOM 751 C CA . THR A 1 104 ? -4.430 -5.787 -1.543 1.00 97.50 104 THR A CA 1
ATOM 752 C C . THR A 1 104 ? -4.120 -4.925 -2.762 1.00 97.50 104 THR A C 1
ATOM 754 O O . THR A 1 104 ? -3.509 -5.384 -3.725 1.00 97.50 104 THR A O 1
ATOM 757 N N . SER A 1 105 ? -4.563 -3.668 -2.744 1.00 96.94 105 SER A N 1
ATOM 758 C CA . SER A 1 105 ? -4.281 -2.742 -3.839 1.00 96.94 105 SER A CA 1
ATOM 759 C C . SER A 1 105 ? -2.785 -2.476 -3.946 1.00 96.94 105 SER A C 1
ATOM 761 O O . SER A 1 105 ? -2.099 -2.303 -2.937 1.00 96.94 105 SER A O 1
ATOM 763 N N . TYR A 1 106 ? -2.282 -2.403 -5.171 1.00 96.75 106 TYR A N 1
ATOM 764 C CA . TYR A 1 106 ? -0.883 -2.094 -5.420 1.00 96.75 106 TYR A CA 1
ATOM 765 C C . TYR A 1 106 ? -0.714 -1.256 -6.684 1.00 96.75 106 TYR A C 1
ATOM 767 O O . TYR A 1 106 ? -1.581 -1.234 -7.564 1.00 96.75 106 TYR A O 1
ATOM 775 N N . THR A 1 107 ? 0.414 -0.564 -6.773 1.00 96.44 107 THR A N 1
ATOM 776 C CA . THR A 1 107 ? 0.834 0.172 -7.960 1.00 96.44 107 THR A CA 1
ATOM 777 C C . THR A 1 107 ? 2.224 -0.282 -8.359 1.00 96.44 107 THR A C 1
ATOM 779 O O . THR A 1 107 ? 3.175 -0.137 -7.595 1.00 96.44 107 THR A O 1
ATOM 782 N N . ASP A 1 108 ? 2.360 -0.787 -9.577 1.00 96.06 108 ASP A N 1
ATOM 783 C CA . ASP A 1 108 ? 3.665 -0.987 -10.187 1.00 96.06 108 ASP A CA 1
ATOM 784 C C . ASP A 1 108 ? 4.161 0.336 -10.757 1.00 96.06 108 ASP A C 1
ATOM 786 O O . ASP A 1 108 ? 3.523 0.939 -11.627 1.00 96.06 108 ASP A O 1
ATOM 790 N N . VAL A 1 109 ? 5.310 0.787 -10.262 1.00 95.56 109 VAL A N 1
ATOM 791 C CA . VAL A 1 109 ? 5.958 2.021 -10.700 1.00 95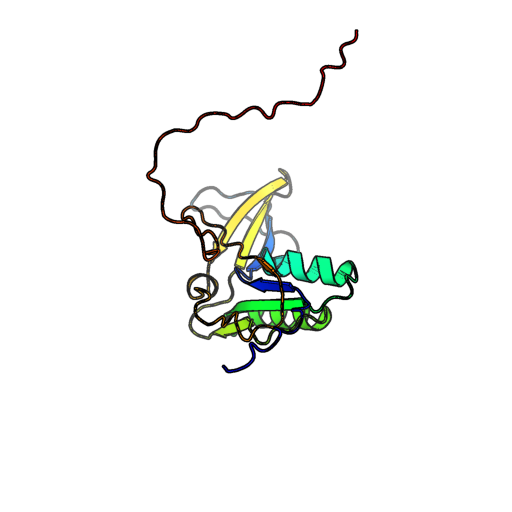.56 109 VAL A CA 1
ATOM 792 C C . VAL A 1 109 ? 7.183 1.653 -11.519 1.00 95.56 109 VAL A C 1
ATOM 794 O O . VAL A 1 109 ? 8.220 1.275 -10.974 1.00 95.56 109 VAL A O 1
ATOM 797 N N . MET A 1 110 ? 7.067 1.788 -12.835 1.00 96.00 110 MET A N 1
ATOM 798 C CA . MET A 1 110 ? 8.163 1.556 -13.768 1.00 96.00 110 MET A CA 1
ATOM 799 C C . MET A 1 110 ? 8.964 2.849 -13.910 1.00 96.00 110 MET A C 1
ATOM 801 O O . MET A 1 110 ? 8.444 3.831 -14.438 1.00 96.00 110 MET A O 1
ATOM 805 N N . THR A 1 111 ? 10.199 2.871 -13.408 1.00 94.50 111 THR A N 1
ATOM 806 C CA . THR A 1 111 ? 11.066 4.062 -13.436 1.00 94.50 111 THR A CA 1
ATOM 807 C C . THR A 1 111 ? 12.240 3.852 -14.385 1.00 94.50 111 THR A C 1
ATOM 809 O O . THR A 1 111 ? 13.072 2.976 -14.152 1.00 94.50 111 THR A O 1
ATOM 812 N N . GLU A 1 112 ? 12.337 4.668 -15.434 1.00 94.38 112 GLU A N 1
ATOM 813 C CA . GLU A 1 112 ? 13.449 4.605 -16.386 1.00 94.38 112 GLU A CA 1
ATOM 814 C C . GLU A 1 112 ? 14.754 5.092 -15.746 1.00 94.38 112 GLU A C 1
ATOM 816 O O . GLU A 1 112 ? 14.850 6.226 -15.274 1.00 94.38 112 GLU A O 1
ATOM 821 N N . THR A 1 113 ? 15.789 4.254 -15.777 1.00 91.06 113 THR A N 1
ATOM 822 C CA . THR A 1 113 ? 17.102 4.557 -15.177 1.00 91.06 113 THR A CA 1
ATOM 823 C C . THR A 1 113 ? 17.813 5.744 -15.828 1.00 91.06 113 THR A C 1
ATOM 825 O O . THR A 1 113 ? 18.481 6.508 -15.137 1.00 91.06 113 THR A O 1
ATOM 828 N N . LYS A 1 114 ? 17.667 5.919 -17.147 1.00 85.94 114 LYS A N 1
ATOM 829 C CA . LYS A 1 114 ? 18.338 6.988 -17.908 1.00 85.94 114 LYS A CA 1
ATOM 830 C C . LYS A 1 114 ? 17.533 8.285 -17.981 1.00 85.94 114 LYS A C 1
ATOM 832 O O . LYS A 1 114 ? 18.120 9.360 -17.967 1.00 85.94 114 LYS A O 1
ATOM 837 N N . GLY A 1 115 ? 16.209 8.179 -18.096 1.00 77.81 115 GLY A N 1
ATOM 838 C CA . GLY A 1 115 ? 15.316 9.322 -18.322 1.00 77.81 115 GLY A CA 1
ATOM 839 C C . GLY A 1 115 ? 14.584 9.820 -17.076 1.00 77.81 115 GLY A C 1
ATOM 840 O O . GLY A 1 115 ? 14.029 10.912 -17.098 1.00 77.81 115 GLY A O 1
ATOM 841 N N . GLY A 1 116 ? 14.541 9.032 -15.996 1.00 82.25 116 GLY A N 1
ATOM 842 C CA . GLY A 1 116 ? 13.825 9.370 -14.761 1.00 82.25 116 GLY A CA 1
ATOM 843 C C . GLY A 1 116 ? 12.295 9.374 -14.876 1.00 82.25 116 GLY A C 1
ATOM 844 O O . GLY A 1 116 ? 11.617 9.575 -13.866 1.00 82.25 116 GLY A O 1
ATOM 845 N N . ASN A 1 117 ? 11.741 9.136 -16.070 1.00 91.94 117 ASN A N 1
ATOM 846 C CA . ASN A 1 117 ? 10.301 9.042 -16.291 1.00 91.94 117 ASN A CA 1
ATOM 847 C C . ASN A 1 117 ? 9.711 7.882 -15.490 1.00 91.94 117 ASN A C 1
ATOM 849 O O . ASN A 1 117 ? 10.343 6.835 -15.318 1.00 91.94 117 ASN A O 1
ATOM 853 N N . ARG A 1 118 ? 8.476 8.072 -15.021 1.00 93.75 118 ARG A N 1
ATOM 854 C CA . ARG A 1 118 ? 7.747 7.085 -14.225 1.00 93.75 118 ARG A CA 1
ATOM 855 C C . ARG A 1 118 ? 6.400 6.788 -14.857 1.00 93.75 118 ARG A C 1
ATOM 857 O O . ARG A 1 118 ? 5.606 7.705 -15.063 1.00 93.75 118 ARG A O 1
ATOM 864 N N . THR A 1 119 ? 6.135 5.509 -15.081 1.00 94.25 119 THR A N 1
ATOM 865 C CA . THR A 1 119 ? 4.836 5.011 -15.537 1.00 94.25 119 THR A CA 1
ATOM 866 C C . THR A 1 119 ? 4.208 4.153 -14.450 1.00 94.25 119 THR A C 1
ATOM 868 O O . THR A 1 119 ? 4.886 3.339 -13.825 1.00 94.25 119 THR A O 1
ATOM 871 N N . PHE A 1 120 ? 2.908 4.336 -14.226 1.00 95.12 120 PHE A N 1
ATOM 872 C CA . PHE A 1 120 ? 2.178 3.729 -13.117 1.00 95.12 120 PHE A CA 1
ATOM 873 C C . PHE A 1 120 ? 1.120 2.761 -13.643 1.00 95.12 120 PHE A C 1
ATOM 875 O O . PHE A 1 120 ? 0.249 3.157 -14.420 1.00 95.12 120 PHE A O 1
ATOM 882 N N . PHE A 1 121 ? 1.155 1.517 -13.173 1.00 95.19 121 PHE A N 1
ATOM 883 C CA . PHE A 1 121 ? 0.103 0.529 -13.398 1.00 95.19 121 PHE A CA 1
ATOM 884 C C . PHE A 1 121 ? -0.557 0.217 -12.065 1.00 95.19 121 PHE A C 1
ATOM 886 O O . PHE A 1 121 ? 0.093 -0.273 -11.149 1.00 95.19 121 PHE A O 1
ATOM 893 N N . HIS A 1 122 ? -1.842 0.528 -11.939 1.00 95.69 122 HIS A N 1
ATOM 894 C CA . HIS A 1 122 ? -2.534 0.455 -10.660 1.00 95.69 122 HIS A CA 1
ATOM 895 C C . HIS A 1 122 ? -3.585 -0.653 -10.646 1.00 95.69 122 HIS A C 1
ATOM 897 O O . HIS A 1 122 ? -4.488 -0.678 -11.486 1.00 95.69 122 HIS A O 1
ATOM 903 N N . ASN A 1 123 ? -3.508 -1.521 -9.640 1.00 96.19 123 ASN A N 1
ATOM 904 C CA . ASN A 1 123 ? -4.541 -2.486 -9.306 1.00 96.19 123 ASN A CA 1
ATOM 905 C C . ASN A 1 123 ? -5.330 -1.982 -8.089 1.00 96.19 123 ASN A C 1
ATOM 907 O O . ASN A 1 123 ? -4.792 -1.862 -6.985 1.00 96.19 123 ASN A O 1
ATOM 911 N N . ARG A 1 124 ? -6.627 -1.712 -8.282 1.00 93.81 124 ARG A N 1
ATOM 912 C CA . ARG A 1 124 ? -7.500 -1.203 -7.213 1.00 93.81 124 ARG A CA 1
ATOM 913 C C . ARG A 1 124 ? -7.740 -2.220 -6.092 1.00 93.81 124 ARG A C 1
ATOM 915 O O . ARG A 1 124 ? -7.944 -1.796 -4.961 1.00 93.81 124 ARG A O 1
ATOM 922 N N . GLY A 1 125 ? -7.699 -3.523 -6.378 1.00 95.75 125 GLY A N 1
ATOM 923 C CA . GLY A 1 125 ? -7.833 -4.589 -5.380 1.00 95.75 125 GLY A CA 1
ATOM 924 C C . GLY A 1 125 ? -8.990 -4.393 -4.388 1.00 95.75 125 GLY A C 1
ATOM 925 O O . GLY A 1 125 ? -10.064 -3.901 -4.740 1.00 95.75 125 GLY A O 1
ATOM 926 N N . ALA A 1 126 ? -8.736 -4.736 -3.126 1.00 95.19 126 ALA A N 1
ATOM 927 C CA . ALA A 1 126 ? -9.663 -4.622 -2.003 1.00 95.19 126 ALA A CA 1
ATOM 928 C C . ALA A 1 126 ? -10.207 -3.197 -1.785 1.00 95.19 126 ALA A C 1
ATOM 930 O O . ALA A 1 126 ? -11.337 -3.049 -1.324 1.00 95.19 126 ALA A O 1
ATOM 931 N N . ASN A 1 127 ? -9.479 -2.147 -2.190 1.00 93.31 127 ASN A N 1
ATOM 932 C CA . ASN A 1 127 ? -9.973 -0.769 -2.077 1.00 93.31 127 ASN A CA 1
ATOM 933 C C . ASN A 1 127 ? -11.232 -0.530 -2.926 1.00 93.31 127 ASN A C 1
ATOM 935 O O . ASN A 1 127 ? -12.034 0.332 -2.590 1.00 93.31 127 ASN A O 1
ATOM 939 N N . ALA A 1 128 ? -11.432 -1.284 -4.015 1.00 92.88 128 ALA A N 1
ATOM 940 C CA . ALA A 1 128 ? -12.642 -1.176 -4.830 1.00 92.88 128 ALA A CA 1
ATOM 941 C C . ALA A 1 128 ? -13.895 -1.747 -4.142 1.00 92.88 128 ALA A C 1
ATOM 943 O O . ALA A 1 128 ? -15.005 -1.412 -4.545 1.00 92.88 128 ALA A O 1
ATOM 944 N N . LEU A 1 129 ? -13.719 -2.610 -3.135 1.00 92.44 129 LEU A N 1
ATOM 945 C CA . LEU A 1 129 ? -14.806 -3.252 -2.392 1.00 92.44 129 LEU A CA 1
ATOM 946 C C . LEU A 1 129 ? -15.177 -2.494 -1.111 1.00 92.44 129 LEU A C 1
ATOM 948 O O . LEU A 1 129 ? -16.177 -2.819 -0.478 1.00 92.44 129 LEU A O 1
ATOM 952 N N . TRP A 1 130 ? -14.369 -1.512 -0.704 1.00 91.56 130 TRP A N 1
ATOM 953 C CA . TRP A 1 130 ? -14.596 -0.758 0.522 1.00 91.56 130 TRP A CA 1
ATOM 954 C C . TRP A 1 130 ? -15.343 0.545 0.245 1.00 91.56 130 TRP A C 1
ATOM 956 O O . TRP A 1 130 ? -14.861 1.414 -0.479 1.00 91.56 130 TRP A O 1
ATOM 966 N N . ASP A 1 131 ? -16.509 0.701 0.866 1.00 87.25 131 ASP A N 1
ATOM 967 C CA . ASP A 1 131 ? -17.369 1.883 0.746 1.00 87.25 131 ASP A CA 1
ATOM 968 C C . ASP A 1 131 ? -17.476 2.690 2.055 1.00 87.25 131 ASP A C 1
ATOM 970 O O . ASP A 1 131 ? -18.130 3.733 2.100 1.00 87.25 131 ASP A O 1
ATOM 974 N N . GLY A 1 132 ? -16.831 2.217 3.126 1.00 84.25 132 GLY A N 1
ATOM 975 C CA . GLY A 1 132 ? -16.871 2.825 4.455 1.00 84.25 132 GLY A CA 1
ATOM 976 C C . GLY A 1 132 ? -18.223 2.731 5.166 1.00 84.25 132 GLY A C 1
ATOM 977 O O . GLY A 1 132 ? -18.392 3.354 6.216 1.00 84.25 132 GLY A O 1
ATOM 978 N N . SER A 1 133 ? -19.181 1.961 4.637 1.00 82.88 133 SER A N 1
ATOM 979 C CA . SER A 1 133 ? -20.499 1.741 5.255 1.00 82.88 133 SER A CA 1
ATOM 980 C C . SER A 1 133 ? -20.414 1.049 6.619 1.00 82.88 133 SER A C 1
ATOM 982 O O . SER A 1 133 ? -21.320 1.159 7.445 1.00 82.88 133 SER A O 1
ATOM 984 N N . ASP A 1 134 ? -19.298 0.377 6.887 1.00 78.62 134 ASP A N 1
ATOM 985 C CA . ASP A 1 134 ? -19.008 -0.323 8.127 1.00 78.62 134 ASP A CA 1
ATOM 986 C C . ASP A 1 134 ? -18.495 0.587 9.259 1.00 78.62 134 ASP A C 1
ATOM 988 O O . ASP A 1 134 ? -18.292 0.117 10.384 1.00 78.62 134 ASP A O 1
ATOM 992 N N . LEU A 1 135 ? -18.312 1.886 8.995 1.00 82.75 135 LEU A N 1
ATOM 993 C CA . LEU A 1 135 ? -17.866 2.866 9.983 1.00 82.75 135 LEU A CA 1
ATOM 994 C C . LEU A 1 135 ? -19.038 3.479 10.762 1.00 82.75 135 LEU A C 1
ATOM 996 O O . LEU A 1 135 ? -19.771 4.340 10.276 1.00 82.75 135 LEU A O 1
ATOM 1000 N N . ASP A 1 136 ? -19.160 3.108 12.038 1.00 78.94 136 ASP A N 1
ATOM 1001 C CA . ASP A 1 136 ? -20.086 3.757 12.972 1.00 78.94 136 ASP A CA 1
ATOM 1002 C C . ASP A 1 136 ? -19.415 4.944 13.682 1.00 78.94 136 ASP A C 1
ATOM 1004 O O . ASP A 1 136 ? -18.821 4.808 14.757 1.00 78.94 136 ASP A O 1
ATOM 1008 N N . PHE A 1 137 ? -19.560 6.139 13.102 1.00 71.38 137 PHE A N 1
ATOM 1009 C CA . PHE A 1 137 ? -18.980 7.377 13.637 1.00 71.38 137 PHE A CA 1
ATOM 1010 C C . PHE A 1 137 ? -19.472 7.766 15.042 1.00 71.38 137 PHE A C 1
ATOM 1012 O O . PHE A 1 137 ? -18.862 8.616 15.695 1.00 71.38 137 PHE A O 1
ATOM 1019 N N . ASN A 1 138 ? -20.561 7.162 15.534 1.00 66.31 138 ASN A N 1
ATOM 1020 C CA . ASN A 1 138 ? -21.034 7.390 16.901 1.00 66.31 138 ASN A CA 1
ATOM 1021 C C . ASN A 1 138 ? -20.258 6.554 17.930 1.00 66.31 138 ASN A C 1
ATOM 1023 O O . ASN A 1 138 ? -20.244 6.908 19.110 1.00 66.31 138 ASN A O 1
ATOM 1027 N N . LYS A 1 139 ? -19.610 5.465 17.494 1.00 64.44 139 LYS A N 1
ATOM 1028 C CA . LYS A 1 139 ? -18.784 4.579 18.331 1.00 64.44 139 LYS A CA 1
ATOM 1029 C C . LYS A 1 139 ? -17.287 4.810 18.150 1.00 64.44 139 LYS A C 1
ATOM 1031 O O . LYS A 1 139 ? -16.513 4.473 19.043 1.00 64.44 139 LYS A O 1
ATOM 1036 N N . THR A 1 140 ? -16.860 5.397 17.033 1.00 60.22 140 THR A N 1
ATOM 1037 C CA . THR A 1 140 ? -15.448 5.724 16.812 1.00 60.22 140 THR A CA 1
ATOM 1038 C C . THR A 1 140 ? -15.044 6.935 17.664 1.00 60.22 140 THR A C 1
ATOM 1040 O O . THR A 1 140 ? -15.498 8.055 17.438 1.00 60.22 140 THR A O 1
ATOM 1043 N N . GLY A 1 141 ? -14.174 6.716 18.654 1.00 51.94 141 GLY A N 1
ATOM 1044 C CA . GLY A 1 141 ? -13.597 7.760 19.516 1.00 51.94 141 GLY A CA 1
ATOM 1045 C C . GLY A 1 141 ? -12.780 8.887 18.839 1.00 51.94 141 GLY A C 1
ATOM 1046 O O . GLY A 1 141 ? -12.647 9.937 19.471 1.00 51.94 141 GLY A O 1
ATOM 1047 N N . PRO A 1 142 ? -12.248 8.741 17.606 1.00 57.47 142 PRO A N 1
ATOM 1048 C CA . PRO A 1 142 ? -11.510 9.806 16.913 1.00 57.47 142 PRO A CA 1
ATOM 1049 C C . PRO A 1 142 ? -12.362 10.984 16.401 1.00 57.47 142 PRO A C 1
ATOM 1051 O O . PRO A 1 142 ? -13.559 10.864 16.133 1.00 57.47 142 PRO A O 1
ATOM 1054 N N . CYS A 1 143 ? -11.725 12.153 16.267 1.00 56.09 143 CYS A N 1
ATOM 1055 C CA . CYS A 1 143 ? -12.374 13.437 15.963 1.00 56.09 143 CYS A CA 1
ATOM 1056 C C . CYS A 1 143 ? -12.345 13.806 14.466 1.00 56.09 143 CYS A C 1
ATOM 1058 O O . CYS A 1 143 ? -13.244 14.500 13.993 1.00 56.09 143 CYS A O 1
ATOM 1060 N N . PHE A 1 144 ? -11.361 13.308 13.710 1.00 58.00 144 PHE A N 1
ATOM 1061 C CA . PHE A 1 144 ? -11.164 13.643 12.296 1.00 58.00 144 PHE A CA 1
ATOM 1062 C C . PHE A 1 144 ? -11.073 12.389 11.432 1.00 58.00 144 PHE A C 1
ATOM 1064 O O . PHE A 1 144 ? -10.319 11.478 11.770 1.00 58.00 144 PHE A O 1
ATOM 1071 N N . PHE A 1 145 ? -11.840 12.385 10.337 1.00 58.41 145 PHE A N 1
ATOM 1072 C CA . PHE A 1 145 ? -11.847 11.362 9.295 1.00 58.41 145 PHE A CA 1
ATOM 1073 C C . PHE A 1 145 ? -11.351 11.969 7.987 1.00 58.41 145 PHE A C 1
ATOM 1075 O O . PHE A 1 145 ? -11.954 12.917 7.481 1.00 58.41 145 PHE A O 1
ATOM 1082 N N . THR A 1 146 ? -10.259 11.441 7.440 1.00 53.59 146 THR A N 1
ATOM 1083 C CA . THR A 1 146 ? -9.837 11.758 6.075 1.00 53.59 146 THR A CA 1
ATOM 1084 C C . THR A 1 146 ? -10.139 10.559 5.194 1.00 53.59 146 THR A C 1
ATOM 1086 O O . THR A 1 146 ? -9.595 9.480 5.408 1.00 53.59 146 THR A O 1
ATOM 1089 N N . SER A 1 147 ? -11.021 10.764 4.215 1.00 49.31 147 SER A N 1
ATOM 1090 C CA . SER A 1 147 ? -11.130 9.897 3.050 1.00 49.31 147 SER A CA 1
ATOM 1091 C C . SER A 1 147 ? -10.335 10.530 1.929 1.00 49.31 147 SER A C 1
ATOM 1093 O O . SER A 1 147 ? -10.623 11.646 1.502 1.00 49.31 147 SER A O 1
ATOM 1095 N N . ALA A 1 148 ? -9.314 9.822 1.469 1.00 42.88 148 ALA A N 1
ATOM 1096 C CA . ALA A 1 148 ? -8.731 10.089 0.171 1.00 42.88 148 ALA A CA 1
ATOM 1097 C C . ALA A 1 148 ? -9.147 8.959 -0.759 1.00 42.88 148 ALA A C 1
ATOM 1099 O O . ALA A 1 148 ? -8.387 8.042 -1.070 1.00 42.88 148 ALA A O 1
ATOM 1100 N N . ILE A 1 149 ? -10.393 9.034 -1.204 1.00 37.31 149 ILE A N 1
ATOM 1101 C CA . ILE A 1 149 ? -10.745 8.447 -2.483 1.00 37.31 149 ILE A CA 1
ATOM 1102 C C . ILE A 1 149 ? -10.001 9.298 -3.515 1.00 37.31 149 ILE A C 1
ATOM 1104 O O . ILE A 1 149 ? -10.333 10.466 -3.722 1.00 37.31 149 ILE A O 1
ATOM 1108 N N . CYS A 1 150 ? -8.975 8.734 -4.156 1.00 32.88 150 CYS A N 1
ATOM 1109 C CA . CYS A 1 150 ? -8.474 9.282 -5.413 1.00 32.88 150 CYS A CA 1
ATOM 1110 C C . CYS A 1 150 ? -9.573 9.060 -6.461 1.00 32.88 150 CYS A C 1
ATOM 1112 O O . CYS A 1 150 ? -9.561 8.092 -7.221 1.00 32.88 150 CYS A O 1
ATOM 1114 N N . SER A 1 151 ? -10.603 9.910 -6.423 1.00 32.06 151 SER A N 1
ATOM 1115 C CA . SER A 1 151 ? -11.666 9.897 -7.409 1.00 32.06 151 SER A CA 1
ATOM 1116 C C . SER A 1 151 ? -11.095 10.590 -8.637 1.00 32.06 151 SER A C 1
ATOM 1118 O O . SER A 1 151 ? -11.082 11.819 -8.728 1.00 32.06 151 SER A O 1
ATOM 1120 N N . CYS A 1 152 ? -10.656 9.816 -9.621 1.00 31.39 152 CYS A N 1
ATOM 1121 C CA . CYS A 1 152 ? -10.950 10.244 -10.976 1.00 31.39 152 CYS A CA 1
ATOM 1122 C C . CYS A 1 152 ? -12.481 10.126 -11.089 1.00 31.39 152 CYS A C 1
ATOM 1124 O O . CYS A 1 152 ? -13.010 9.035 -11.276 1.00 31.39 152 CYS A O 1
ATOM 1126 N N . SER A 1 153 ? -13.177 11.235 -10.814 1.00 35.94 153 SER A N 1
ATOM 1127 C CA . SER A 1 153 ? -14.637 11.402 -10.703 1.00 35.94 153 SER A CA 1
ATOM 1128 C C . SER A 1 153 ? -15.348 10.667 -9.549 1.00 35.94 153 SER A C 1
ATOM 1130 O O . SER A 1 153 ? -15.591 9.467 -9.596 1.00 35.94 153 SER A O 1
ATOM 1132 N N . THR A 1 154 ? -15.728 11.395 -8.495 1.00 28.83 154 THR A N 1
ATOM 1133 C CA . THR A 1 154 ? -17.119 11.651 -8.054 1.00 28.83 154 THR A CA 1
ATOM 1134 C C . THR A 1 154 ? -17.097 12.216 -6.628 1.00 28.83 154 THR A C 1
ATOM 1136 O O . THR A 1 154 ? -16.563 11.621 -5.697 1.00 28.83 154 THR A O 1
ATOM 1139 N N . SER A 1 155 ? -17.678 13.407 -6.496 1.00 28.53 155 SER A N 1
ATOM 1140 C CA . SER A 1 155 ? -17.847 14.203 -5.279 1.00 28.53 155 SER A CA 1
ATOM 1141 C C . SER A 1 155 ? -18.445 13.424 -4.103 1.00 28.53 155 SER A C 1
ATOM 1143 O O . SER A 1 155 ? -19.582 12.977 -4.205 1.00 28.53 155 SER A O 1
ATOM 1145 N N . TRP A 1 156 ? -17.772 13.435 -2.948 1.00 25.08 156 TRP A N 1
ATOM 1146 C CA . TRP A 1 156 ? -18.412 13.225 -1.645 1.00 25.08 156 TRP A CA 1
ATOM 1147 C C . TRP A 1 156 ? -17.870 14.220 -0.615 1.00 25.08 156 TRP A C 1
ATOM 1149 O O . TRP A 1 156 ? -16.729 14.144 -0.167 1.00 25.08 156 TRP A O 1
ATOM 1159 N N . MET A 1 157 ? -18.720 15.184 -0.260 1.00 24.53 157 MET A N 1
ATOM 1160 C CA . MET A 1 157 ? -18.576 16.024 0.926 1.00 24.53 157 MET A CA 1
ATOM 1161 C C . MET A 1 157 ? -19.168 15.267 2.117 1.00 24.53 157 MET A C 1
ATOM 1163 O O . MET A 1 157 ? -20.244 14.681 2.010 1.00 24.53 157 MET A O 1
ATOM 1167 N N . VAL A 1 158 ? -18.485 15.319 3.260 1.00 29.80 158 VAL A N 1
ATOM 1168 C CA . VAL A 1 158 ? -19.032 14.893 4.555 1.00 29.80 158 VAL A CA 1
ATOM 1169 C C . VAL A 1 158 ? -20.362 15.628 4.785 1.00 29.80 158 VAL A C 1
ATOM 1171 O O . VAL A 1 158 ? -20.370 16.860 4.704 1.00 29.80 158 VAL A O 1
ATOM 1174 N N . PRO A 1 159 ? -21.484 14.948 5.094 1.00 26.23 159 PRO A N 1
ATOM 1175 C CA . PRO A 1 159 ? -22.706 15.642 5.456 1.00 26.23 159 PRO A CA 1
ATOM 1176 C C . PRO A 1 159 ? -22.516 16.242 6.850 1.00 26.23 159 PRO A C 1
ATOM 1178 O O . PRO A 1 159 ? -22.696 15.577 7.872 1.00 26.23 159 PRO A O 1
ATOM 1181 N N . THR A 1 160 ? -22.163 17.524 6.922 1.00 30.77 160 THR A N 1
ATOM 1182 C CA . THR A 1 160 ? -22.478 18.304 8.114 1.00 30.77 160 THR A CA 1
ATOM 1183 C C . THR A 1 160 ? -23.996 18.467 8.135 1.00 30.77 160 THR A C 1
ATOM 1185 O O . THR A 1 160 ? -24.601 19.028 7.222 1.00 30.77 160 THR A O 1
ATOM 1188 N N . LYS A 1 161 ? -24.645 17.909 9.163 1.00 32.16 161 LYS A N 1
ATOM 1189 C CA . LYS A 1 161 ? -26.057 18.171 9.468 1.00 32.16 161 LYS A CA 1
ATOM 1190 C C . LYS A 1 161 ? -26.236 19.686 9.615 1.00 32.16 161 LYS A C 1
ATOM 1192 O O . LYS A 1 161 ? -25.906 20.207 10.673 1.00 32.16 161 LYS A O 1
ATOM 1197 N N . ASN A 1 162 ? -26.658 20.361 8.542 1.00 32.06 162 ASN A N 1
ATOM 1198 C CA . ASN A 1 162 ? -27.367 21.653 8.476 1.00 32.06 162 ASN A CA 1
ATOM 1199 C C . ASN A 1 162 ? -27.008 22.463 7.220 1.00 32.06 162 ASN A C 1
ATOM 1201 O O . ASN A 1 162 ? -26.596 23.618 7.311 1.00 32.06 162 ASN A O 1
ATOM 1205 N N . MET A 1 163 ? -27.231 21.913 6.027 1.00 30.48 163 MET A N 1
ATOM 1206 C CA . MET A 1 163 ? -27.318 22.763 4.841 1.00 30.48 163 MET A CA 1
ATOM 1207 C C . MET A 1 163 ? -28.349 22.209 3.860 1.00 30.48 163 MET A C 1
ATOM 1209 O O . MET A 1 163 ? -28.158 21.162 3.252 1.00 30.48 163 MET A O 1
ATOM 1213 N N . ALA A 1 164 ? -29.474 22.916 3.748 1.00 29.48 164 ALA A N 1
ATOM 1214 C CA . ALA A 1 164 ? -30.479 22.669 2.723 1.00 29.48 164 ALA A CA 1
ATOM 1215 C C . ALA A 1 164 ? -29.870 22.887 1.321 1.00 29.48 164 ALA A C 1
ATOM 1217 O O . ALA A 1 164 ? -29.052 23.800 1.149 1.00 29.48 164 ALA A O 1
ATOM 1218 N N . PRO A 1 165 ? -30.258 22.094 0.308 1.00 30.77 165 PRO A N 1
ATOM 1219 C CA . PRO A 1 165 ? -29.640 22.148 -1.010 1.00 30.77 165 PRO A CA 1
ATOM 1220 C C . PRO A 1 165 ? -30.017 23.453 -1.725 1.00 30.77 165 PRO A C 1
ATOM 1222 O O . PRO A 1 165 ? -31.190 23.712 -1.996 1.00 30.77 165 PRO A O 1
ATOM 1225 N N . ARG A 1 166 ? -29.027 24.292 -2.054 1.00 33.69 166 ARG A N 1
ATOM 1226 C CA . ARG A 1 16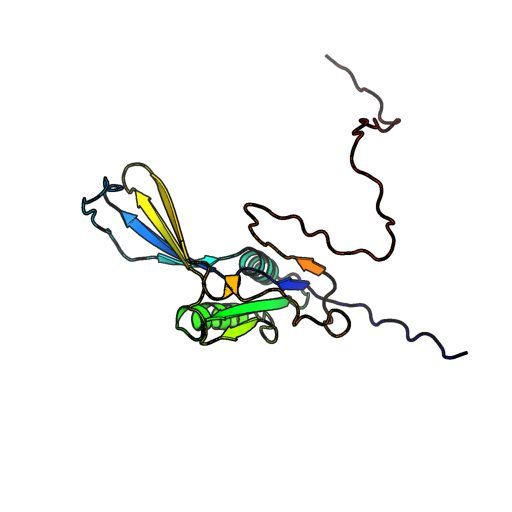6 ? -29.209 25.413 -2.992 1.00 33.69 166 ARG A CA 1
ATOM 1227 C C . ARG A 1 166 ? -28.851 24.958 -4.407 1.00 33.69 166 ARG A C 1
ATOM 1229 O O . ARG A 1 166 ? -27.835 24.302 -4.611 1.00 33.69 166 ARG A O 1
ATOM 1236 N N . ARG A 1 167 ? -29.723 25.304 -5.361 1.00 27.80 167 ARG A N 1
ATOM 1237 C CA . ARG A 1 167 ? -29.640 24.952 -6.789 1.00 27.80 167 ARG A CA 1
ATOM 1238 C C . ARG A 1 167 ? -28.315 25.410 -7.435 1.00 27.80 167 ARG A C 1
ATOM 1240 O O . ARG A 1 167 ? -27.780 26.444 -7.034 1.00 27.80 167 ARG A O 1
ATOM 1247 N N . PRO A 1 168 ? -27.810 24.687 -8.453 1.00 29.86 168 PRO A N 1
ATOM 1248 C CA . PRO A 1 168 ? -26.561 25.021 -9.126 1.00 29.86 168 PRO A CA 1
ATOM 1249 C C . PRO A 1 168 ? -26.767 26.163 -10.131 1.00 29.86 168 PRO A C 1
ATOM 1251 O O . PRO A 1 168 ? -27.642 26.084 -10.987 1.00 29.86 168 PRO A O 1
ATOM 1254 N N . GLY A 1 169 ? -25.938 27.208 -10.042 1.00 32.03 169 GLY A N 1
ATOM 1255 C CA . GLY A 1 169 ? -25.832 28.243 -11.077 1.00 32.03 169 GLY A CA 1
ATOM 1256 C C . GLY A 1 169 ? -25.835 29.682 -10.560 1.00 32.03 169 GLY A C 1
ATOM 1257 O O . GLY A 1 169 ? -26.841 30.361 -10.688 1.00 32.03 169 GLY A O 1
ATOM 1258 N N . SER A 1 170 ? -24.705 30.142 -10.006 1.00 26.44 170 SER A N 1
ATOM 1259 C CA . SER A 1 170 ? -24.213 31.536 -10.082 1.00 26.44 170 SER A CA 1
ATOM 1260 C C . SER A 1 170 ? -22.991 31.697 -9.165 1.00 26.44 170 SER A C 1
ATOM 1262 O O . SER A 1 170 ? -23.128 31.882 -7.954 1.00 26.44 170 SER A O 1
ATOM 1264 N N . TRP A 1 171 ? -21.778 31.628 -9.714 1.00 28.09 171 TRP A N 1
ATOM 1265 C CA . TRP A 1 171 ? -20.564 31.977 -8.972 1.00 28.09 171 TRP A CA 1
ATOM 1266 C C . TRP A 1 171 ? -20.347 33.492 -9.046 1.00 28.09 171 TRP A C 1
ATOM 1268 O O . TRP A 1 171 ? -19.799 33.997 -10.020 1.00 28.09 171 TRP A O 1
ATOM 1278 N N . GLN A 1 172 ? -20.766 34.237 -8.020 1.00 28.83 172 GLN A N 1
ATOM 1279 C CA . GLN A 1 172 ? -20.328 35.624 -7.829 1.00 28.83 172 GLN A CA 1
ATOM 1280 C C . GLN A 1 172 ? -19.138 35.662 -6.862 1.00 28.83 172 GLN A C 1
ATOM 1282 O O . GLN A 1 172 ? -19.247 35.258 -5.702 1.00 28.83 172 GLN A O 1
ATOM 1287 N N . ARG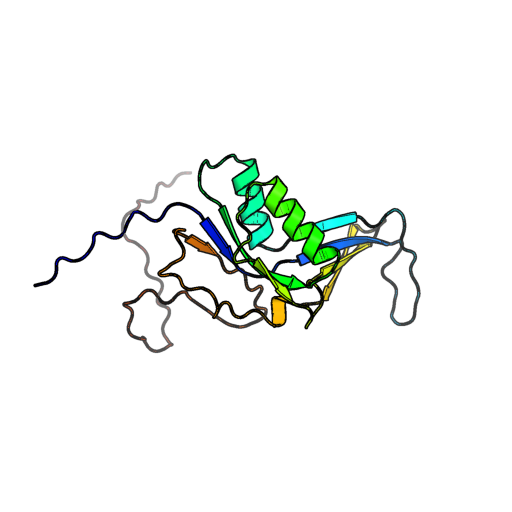 A 1 173 ? -17.993 36.177 -7.335 1.00 29.58 173 ARG A N 1
ATOM 1288 C CA . ARG A 1 173 ? -16.826 36.507 -6.500 1.00 29.58 173 ARG A CA 1
ATOM 1289 C C . ARG A 1 173 ? -17.239 37.525 -5.434 1.00 29.58 173 ARG A C 1
ATOM 1291 O O . ARG A 1 173 ? -17.453 38.691 -5.750 1.00 29.58 173 ARG A O 1
ATOM 1298 N N . ARG A 1 174 ? -17.274 37.125 -4.161 1.00 30.06 174 ARG A N 1
ATOM 1299 C CA . ARG A 1 174 ? -17.303 38.081 -3.044 1.00 30.06 174 ARG A CA 1
ATOM 1300 C C . ARG A 1 174 ? -15.873 38.445 -2.651 1.00 30.06 174 ARG A C 1
ATOM 1302 O O . ARG A 1 174 ? -15.146 37.619 -2.108 1.00 30.06 174 ARG A O 1
ATOM 1309 N N . ARG A 1 175 ? -15.478 39.692 -2.928 1.00 30.62 175 ARG A N 1
ATOM 1310 C CA . ARG A 1 175 ? -14.328 40.346 -2.285 1.00 30.62 175 ARG A CA 1
ATOM 1311 C C . ARG A 1 175 ? -14.671 40.569 -0.807 1.00 30.62 175 ARG A C 1
ATOM 1313 O O . ARG A 1 175 ? -15.756 41.063 -0.508 1.00 30.62 175 ARG A O 1
ATOM 1320 N N . ARG A 1 176 ? -13.767 40.213 0.110 1.00 29.42 176 ARG A N 1
ATOM 1321 C CA . ARG A 1 176 ? -13.842 40.665 1.509 1.00 29.42 176 ARG A CA 1
ATOM 1322 C C . ARG A 1 176 ? -13.476 42.157 1.555 1.00 29.42 176 ARG A C 1
ATOM 1324 O O . ARG A 1 176 ? -12.435 42.507 1.002 1.00 29.42 176 ARG A O 1
ATOM 1331 N N . PRO A 1 177 ? -14.278 43.030 2.184 1.00 31.70 177 PRO A N 1
ATOM 1332 C CA . PRO A 1 177 ? -13.859 44.393 2.478 1.00 31.70 177 PRO A CA 1
ATOM 1333 C C . PRO A 1 177 ? -12.988 44.385 3.744 1.00 31.70 177 PRO A C 1
ATOM 1335 O O . PRO A 1 177 ? -13.366 43.763 4.734 1.00 31.70 177 PRO A O 1
ATOM 1338 N N . GLY A 1 178 ? -11.835 45.061 3.714 1.00 38.72 178 GLY A N 1
ATOM 1339 C CA . GLY A 1 178 ? -11.092 45.392 4.939 1.00 38.72 178 GLY A CA 1
ATOM 1340 C C . GLY A 1 178 ? -9.652 44.890 5.059 1.00 38.72 178 GLY A C 1
ATOM 1341 O O . GLY A 1 178 ? -9.271 44.444 6.133 1.00 38.72 178 GLY A O 1
ATOM 1342 N N . CYS A 1 179 ? -8.827 44.992 4.016 1.00 31.94 179 CYS A N 1
ATOM 1343 C CA . CYS A 1 179 ? -7.377 45.042 4.226 1.00 31.94 179 CYS A CA 1
ATOM 1344 C C . CYS A 1 179 ? -6.779 46.050 3.243 1.00 31.94 179 CYS A C 1
ATOM 1346 O O . CYS A 1 179 ? -6.872 45.864 2.030 1.00 31.94 179 CYS A O 1
ATOM 1348 N N . GLY A 1 180 ? -6.292 47.166 3.788 1.00 30.86 180 GLY A N 1
ATOM 1349 C CA . GLY A 1 180 ? -5.777 48.308 3.041 1.00 30.86 180 GLY A CA 1
ATOM 1350 C C . GLY A 1 180 ? -4.595 47.934 2.153 1.00 30.86 180 GLY A C 1
ATOM 1351 O O . GLY A 1 180 ? -3.774 47.089 2.504 1.00 30.86 180 GLY A O 1
ATOM 1352 N N . GLN A 1 181 ? -4.542 48.571 0.987 1.00 33.44 181 GLN A N 1
ATOM 1353 C CA . GLN A 1 181 ? -3.390 48.533 0.101 1.00 33.44 181 GLN A CA 1
ATOM 1354 C C . GLN A 1 181 ? -2.231 49.276 0.768 1.00 33.44 181 GLN A C 1
ATOM 1356 O O . GLN A 1 181 ? -2.361 50.454 1.092 1.00 33.44 181 GLN A O 1
ATOM 1361 N N . VAL A 1 182 ? -1.101 48.596 0.946 1.00 33.19 182 VAL A N 1
ATOM 1362 C CA . VAL A 1 182 ? 0.196 49.253 1.112 1.00 33.19 182 VAL A CA 1
ATOM 1363 C C . VAL A 1 182 ? 0.875 49.185 -0.248 1.00 33.19 182 VAL A C 1
ATOM 1365 O O . VAL A 1 182 ? 1.224 48.110 -0.730 1.00 33.19 182 VAL A O 1
ATOM 1368 N N . SER A 1 183 ? 0.960 50.340 -0.896 1.00 32.66 183 SER A N 1
ATOM 1369 C CA . SER A 1 183 ? 1.740 50.591 -2.103 1.00 32.66 183 SER A CA 1
ATOM 1370 C C . SER A 1 183 ? 3.115 51.122 -1.717 1.00 32.66 183 SER A C 1
ATOM 1372 O O . SER A 1 183 ? 3.152 52.045 -0.902 1.00 32.66 183 SER A O 1
ATOM 1374 N N . THR A 1 184 ? 4.176 50.598 -2.339 1.00 30.20 184 THR A N 1
ATOM 1375 C CA . THR A 1 184 ? 5.375 51.313 -2.845 1.00 30.20 184 THR A CA 1
ATOM 1376 C C . THR A 1 184 ? 6.512 50.322 -3.142 1.00 30.20 184 THR A C 1
ATOM 1378 O O . THR A 1 184 ? 6.527 49.237 -2.555 1.00 30.20 184 THR A O 1
ATOM 1381 N N . PRO A 1 185 ? 7.534 50.710 -3.926 1.00 45.38 185 PRO A N 1
ATOM 1382 C CA . PRO A 1 185 ? 7.566 51.625 -5.074 1.00 45.38 185 PRO A CA 1
ATOM 1383 C C . PRO A 1 185 ? 7.515 50.876 -6.418 1.00 45.38 185 PRO A C 1
ATOM 1385 O O . PRO A 1 185 ? 7.951 49.704 -6.477 1.00 45.38 185 PRO A O 1
#

Secondary structure (DSSP, 8-state):
-----------SEEEES--EEEEEEEES--PPTT----EEEEEEEEEESHHHHHHHHHHHTT--S-EEEEEEEESSHHHHHHHHHHHHTT-EEEEEEEESSSPPEEEEEEEETTT--EEEEEE-GGGGG--STT--TTT---SEEE-----SS-------S--PPPPS------PPS--------

pLDDT: mean 76.09, std 25.8, range [24.53, 97.5]